Protein AF-A0A0G2A762-F1 (afdb_monomer)

Sequence (184 aa):
GAFVQSKHHPIEGLKSGQEISLKEVMRHVVTSGQITFVPERFEKIYFSWIDNLRDWNISRQIWFGHQVPVWYKGEDIVVGETPEGDGWEQDPDVLETGYDIIFFWVARMILMTTFALGEVPFRTVYLHGLVRDEQGRKMSKSLDNIIDPLDVAEKYGTDAVRLALIIGSTPGQDKNLSEQKMKW

Foldseek 3Di:
DFFAAAPQAAQPPDDGRDPDDLLVQLLSCDVVLQAAEVVNVCVVVLNVCSVVDDDDDPPDPDDDAAQFQWWDAPPDIDGDDDDDDPRIDGDQDEAEDASVCCPVPVSVNQSCCCRPRVHGRHNYYFHFHAEAEQVRHHDDPVVVRDDDLVVLCVVQNNVLSVCLVPPPGRTNDYHHDDSVSSHD

Radius of gyration: 20.01 Å; Cα contacts (8 Å, |Δi|>4): 262; chains: 1; bounding box: 44×44×56 Å

Organism: NCBI:txid1618986

InterPro domains:
  IPR002300 Aminoacyl-tRNA synthetase, class Ia [PF00133] (23-76)
  IPR002300 Aminoacyl-tRNA synthetase, class Ia [PF00133] (93-178)
  IPR002303 Valine-tRNA ligase [PTHR11946] (93-153)
  IPR014729 Rossmann-like alpha/beta/alpha sandwich fold [G3DSA:3.40.50.620] (18-88)
  IPR014729 Rossmann-like alpha/beta/alpha sandwich fold [G3DSA:3.40.50.620] (89-177)

pLDDT: mean 82.99, std 9.7, range [39.62, 93.62]

Mean predicted aligned error: 8.24 Å

Solvent-accessible surface area (backbone atoms only — not comparable to full-atom values): 10900 Å² total; per-residue (Å²): 109,59,36,59,52,25,92,86,48,58,47,83,97,64,58,65,66,40,84,51,54,70,69,57,52,60,47,45,43,41,78,71,56,60,31,41,50,39,48,60,75,52,47,60,57,52,50,55,48,59,74,67,61,68,93,72,86,68,90,62,93,78,87,66,85,72,58,72,50,35,33,37,46,91,90,48,75,49,79,52,78,87,71,90,72,88,76,67,44,64,60,85,41,68,46,75,44,52,58,91,41,41,71,81,41,58,53,45,35,45,49,49,32,40,67,77,51,13,26,79,51,45,39,33,38,39,25,35,36,54,68,18,25,72,88,62,44,77,53,36,88,88,71,74,49,66,78,59,70,64,63,48,24,72,75,53,33,58,65,37,46,52,47,45,59,55,62,89,54,52,72,51,41,65,42,64,48,48,74,73,66,33,66,126

Secondary structure (DSSP, 8-state):
-B----SSS--TT--TT-B--HHHHHHHHHHTTSSEEESTTHHHHHHHHHHT-------S---------EEEETTEEEESSPPSSS--EE---EEEEEGGGIIIIIHHHHHHHHHHTSS-S-SEEEEEPPEE-TTSPBP-GGGT-PPPHHHHHHHH-HHHHHHHHHTT--TT--EE--GGGG--

Structure (mmCIF, N/CA/C/O backbone):
data_AF-A0A0G2A762-F1
#
_entry.id   AF-A0A0G2A762-F1
#
loop_
_atom_site.group_PDB
_atom_site.id
_atom_site.type_symbol
_atom_site.label_atom_id
_atom_site.label_alt_id
_atom_site.label_comp_id
_atom_site.label_asym_id
_atom_site.label_entity_id
_atom_site.label_seq_id
_atom_site.pdbx_PDB_ins_code
_atom_site.Cartn_x
_atom_site.Cartn_y
_atom_site.Cartn_z
_atom_site.occupancy
_atom_site.B_iso_or_equiv
_atom_site.auth_seq_id
_atom_site.auth_comp_id
_atom_site.auth_asym_id
_atom_site.auth_atom_id
_atom_site.pdbx_PDB_model_num
ATOM 1 N N . GLY A 1 1 ? -11.259 12.856 19.915 1.00 61.22 1 GLY A N 1
ATOM 2 C CA . GLY A 1 1 ? -12.619 12.289 19.962 1.00 61.22 1 GLY A CA 1
ATOM 3 C C . GLY A 1 1 ? -12.501 10.821 20.290 1.00 61.22 1 GLY A C 1
ATOM 4 O O . GLY A 1 1 ? -11.448 10.261 20.016 1.00 61.22 1 GLY A O 1
ATOM 5 N N . ALA A 1 2 ? -13.523 10.225 20.896 1.00 76.81 2 ALA A N 1
ATOM 6 C CA . ALA A 1 2 ? -13.517 8.792 21.171 1.00 76.81 2 ALA A CA 1
ATOM 7 C C . ALA A 1 2 ? -13.539 8.001 19.852 1.00 76.81 2 ALA A C 1
ATOM 9 O O . ALA A 1 2 ? -14.307 8.335 18.948 1.00 76.81 2 ALA A O 1
ATOM 10 N N . PHE A 1 3 ? -12.683 6.989 19.736 1.00 81.88 3 PHE A N 1
ATOM 11 C CA . PHE A 1 3 ? -12.645 6.098 18.581 1.00 81.88 3 PHE A CA 1
ATOM 12 C C . PHE A 1 3 ? -13.915 5.248 18.535 1.00 81.88 3 PHE A C 1
ATOM 14 O O . PHE A 1 3 ? -14.349 4.724 19.561 1.00 81.88 3 PHE A O 1
ATOM 21 N N . VAL A 1 4 ? -14.515 5.115 17.355 1.00 80.69 4 VAL A N 1
ATOM 22 C CA . VAL A 1 4 ? -15.698 4.278 17.133 1.00 80.69 4 VAL A CA 1
ATOM 23 C C . VAL A 1 4 ? -15.277 3.099 16.276 1.00 80.69 4 VAL A C 1
ATOM 25 O O . VAL A 1 4 ? -14.682 3.280 15.219 1.00 80.69 4 VAL A O 1
ATOM 28 N N .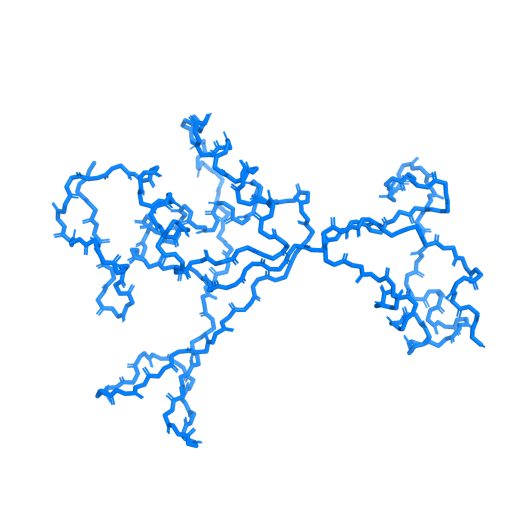 GLN A 1 5 ? -15.573 1.896 16.753 1.00 81.06 5 GLN A N 1
ATOM 29 C CA . GLN A 1 5 ? -15.166 0.659 16.097 1.00 81.06 5 GLN A CA 1
ATOM 30 C C . GLN A 1 5 ? -16.235 0.163 15.123 1.00 81.06 5 GLN A C 1
ATOM 32 O O . GLN A 1 5 ? -17.430 0.281 15.419 1.00 81.06 5 GLN A O 1
ATOM 37 N N . SER A 1 6 ? -15.810 -0.449 14.012 1.00 78.69 6 SER A N 1
ATOM 38 C CA . SER A 1 6 ? -16.717 -1.179 13.119 1.00 78.69 6 SER A CA 1
ATOM 39 C C . SER A 1 6 ? -17.391 -2.329 13.872 1.00 78.69 6 SER A C 1
ATOM 41 O O . SER A 1 6 ? -16.766 -3.009 14.692 1.00 78.69 6 SER A O 1
ATOM 43 N N . LYS A 1 7 ? -18.679 -2.556 13.591 1.00 69.25 7 LYS A N 1
ATOM 44 C CA . LYS A 1 7 ? -19.433 -3.702 14.129 1.00 69.25 7 LYS A CA 1
ATOM 45 C C . LYS A 1 7 ? -19.065 -5.016 13.442 1.00 69.25 7 LYS A C 1
ATOM 47 O O . LYS A 1 7 ? -19.257 -6.069 14.039 1.00 69.25 7 LYS A O 1
ATOM 52 N N . HIS A 1 8 ? -18.577 -4.936 12.206 1.00 67.81 8 HIS A N 1
ATOM 53 C CA . HIS A 1 8 ? -18.335 -6.088 11.340 1.00 67.81 8 HIS A CA 1
ATOM 54 C C . HIS A 1 8 ? -16.848 -6.459 11.301 1.00 67.81 8 HIS A C 1
ATOM 56 O O . HIS A 1 8 ? -16.513 -7.635 11.389 1.00 67.81 8 HIS A O 1
ATOM 62 N N . HIS A 1 9 ? -15.963 -5.455 11.271 1.00 71.94 9 HIS A N 1
ATOM 63 C CA . HIS A 1 9 ? -14.510 -5.640 11.182 1.00 71.94 9 HIS A CA 1
ATOM 64 C C . HIS A 1 9 ? -13.767 -4.843 12.257 1.00 71.94 9 HIS A C 1
ATOM 66 O O . HIS A 1 9 ? -13.118 -3.834 11.971 1.00 71.94 9 HIS A O 1
ATOM 72 N N . PRO A 1 10 ? -13.883 -5.249 13.530 1.00 77.50 10 PRO A N 1
ATOM 73 C CA . PRO A 1 10 ? -13.232 -4.540 14.615 1.00 77.50 10 PRO A CA 1
ATOM 74 C C . PRO A 1 10 ? -11.705 -4.588 14.472 1.00 77.50 10 PRO A C 1
ATOM 76 O O . PRO A 1 10 ? -11.128 -5.658 14.308 1.00 77.50 10 PRO A O 1
ATOM 79 N N . ILE A 1 11 ? -11.044 -3.438 14.638 1.00 85.06 11 ILE A N 1
ATOM 80 C CA . ILE A 1 11 ? -9.582 -3.386 14.780 1.00 85.06 11 ILE A CA 1
ATOM 81 C C . ILE A 1 11 ? -9.179 -4.108 16.070 1.00 85.06 11 ILE A C 1
ATOM 83 O O . ILE A 1 11 ? -9.513 -3.672 17.178 1.00 85.06 11 ILE A O 1
ATOM 87 N N . GLU A 1 12 ? -8.440 -5.205 15.936 1.00 85.38 12 GLU A N 1
ATOM 88 C CA . GLU A 1 12 ? -8.038 -6.034 17.072 1.00 85.38 12 GLU A CA 1
ATOM 89 C C . GLU A 1 12 ? -7.253 -5.214 18.101 1.00 85.38 12 GLU A C 1
ATOM 91 O O . GLU A 1 12 ? -6.387 -4.417 17.746 1.00 85.38 12 GLU A O 1
ATOM 96 N N . GLY A 1 13 ? -7.545 -5.396 19.391 1.00 84.88 13 GLY A N 1
ATOM 97 C CA . GLY A 1 13 ? -6.844 -4.715 20.487 1.00 84.88 13 GLY A CA 1
ATOM 98 C C . GLY A 1 13 ? -7.312 -3.288 20.802 1.00 84.88 13 GLY A C 1
ATOM 99 O O . GLY A 1 13 ? -6.873 -2.735 21.809 1.00 84.88 13 GLY A O 1
ATOM 100 N N . LEU A 1 14 ? -8.226 -2.709 20.014 1.00 87.38 14 LEU A N 1
ATOM 101 C CA . LEU A 1 14 ? -8.887 -1.438 20.329 1.00 87.38 14 LEU A CA 1
ATOM 102 C C . LEU A 1 14 ? -10.325 -1.665 20.808 1.00 87.38 14 LEU A C 1
ATOM 104 O O . LEU A 1 14 ? -10.944 -2.682 20.490 1.00 87.38 14 LEU A O 1
ATOM 108 N N . LYS A 1 15 ? -10.838 -0.728 21.615 1.00 85.12 15 LYS A N 1
ATOM 109 C CA . LYS A 1 15 ? -12.228 -0.725 22.088 1.00 85.12 15 LYS A CA 1
ATOM 110 C C . LYS A 1 15 ? -12.970 0.499 21.561 1.00 85.12 15 LYS A C 1
ATOM 112 O O . LYS A 1 15 ? -12.455 1.616 21.619 1.00 85.12 15 LYS A O 1
ATOM 117 N N . SER A 1 16 ? -14.222 0.306 21.154 1.00 85.38 16 SER A N 1
ATOM 118 C CA . SER A 1 16 ? -15.118 1.427 20.854 1.00 85.38 16 SER A CA 1
ATOM 119 C C . SER A 1 16 ? -15.319 2.305 22.096 1.00 85.38 16 SER A C 1
ATOM 121 O O . SER A 1 16 ? -15.507 1.795 23.201 1.00 85.38 16 SER A O 1
ATOM 123 N N . GLY A 1 17 ? -15.280 3.624 21.924 1.00 83.25 17 GLY A N 1
ATOM 124 C CA . GLY A 1 17 ? -15.357 4.610 23.002 1.00 83.25 17 GLY A CA 1
ATOM 125 C C . GLY A 1 17 ? -14.011 4.952 23.652 1.00 83.25 17 GLY A C 1
ATOM 126 O O . GLY A 1 17 ? -13.966 5.834 24.506 1.00 83.25 17 GLY A O 1
ATOM 127 N N . GLN A 1 18 ? -12.915 4.296 23.260 1.00 85.94 18 GLN A N 1
ATOM 128 C CA . GLN A 1 18 ? -11.579 4.595 23.774 1.00 85.94 18 GLN A CA 1
ATOM 129 C C . GLN A 1 18 ? -11.109 5.981 23.307 1.00 85.94 18 GLN A C 1
ATOM 131 O O . GLN A 1 18 ? -11.202 6.319 22.124 1.00 85.94 18 GLN A O 1
ATOM 136 N N . GLU A 1 19 ? -10.565 6.783 24.223 1.00 87.19 19 GLU A N 1
ATOM 137 C CA . GLU A 1 19 ? -9.867 8.018 23.863 1.00 87.19 19 GLU A CA 1
ATOM 138 C C . GLU A 1 19 ? -8.487 7.675 23.296 1.00 87.19 19 GLU A C 1
ATOM 140 O O . GLU A 1 19 ? -7.542 7.394 24.028 1.00 87.19 19 GLU A O 1
ATOM 145 N N . ILE A 1 20 ? -8.397 7.655 21.970 1.00 87.88 20 ILE A N 1
ATOM 146 C CA . ILE A 1 20 ? -7.174 7.395 21.214 1.00 87.88 20 ILE A CA 1
ATOM 147 C C . ILE A 1 20 ? -7.143 8.329 20.005 1.00 87.88 20 ILE A C 1
ATOM 149 O O . ILE A 1 20 ? -8.176 8.636 19.402 1.00 87.88 20 ILE A O 1
ATOM 153 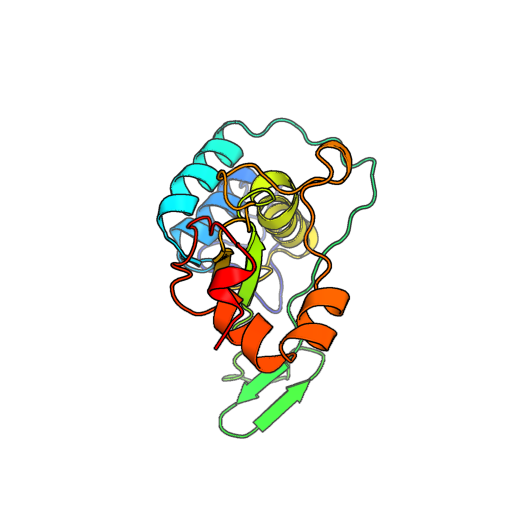N N . SER A 1 21 ? -5.965 8.841 19.666 1.00 89.31 21 SER A N 1
ATOM 154 C CA . SER A 1 21 ? -5.796 9.669 18.477 1.00 89.31 21 SER A CA 1
ATOM 155 C C . SER A 1 21 ? -5.800 8.814 17.210 1.00 89.31 21 SER A C 1
ATOM 157 O O . SER A 1 21 ? -5.343 7.672 17.199 1.00 89.31 21 SER A O 1
ATOM 159 N N . LEU A 1 22 ? -6.237 9.398 16.093 1.00 86.50 22 LEU A N 1
ATOM 160 C CA . LEU A 1 22 ? -6.200 8.722 14.792 1.00 86.50 22 LEU A CA 1
ATOM 161 C C . LEU A 1 22 ? -4.776 8.272 14.420 1.00 86.50 22 LEU A C 1
ATOM 163 O O . LEU A 1 22 ? -4.582 7.199 13.861 1.00 86.50 22 LEU A O 1
ATOM 167 N N . LYS A 1 23 ? -3.771 9.063 14.810 1.00 89.62 23 LYS A N 1
ATOM 168 C CA . LYS A 1 23 ? -2.350 8.744 14.648 1.00 89.62 23 LYS A CA 1
ATOM 169 C C . LYS A 1 23 ? -1.973 7.428 15.336 1.00 89.62 23 LYS A C 1
ATOM 171 O O . LYS A 1 23 ? -1.257 6.616 14.758 1.00 89.62 23 LYS A O 1
ATOM 176 N N . GLU A 1 24 ? -2.444 7.217 16.560 1.00 90.62 24 GLU A N 1
ATOM 177 C CA . GLU A 1 24 ? -2.181 5.994 17.323 1.00 90.62 24 GLU A CA 1
ATOM 178 C C . GLU A 1 24 ? -2.912 4.791 16.723 1.00 90.62 24 GLU A C 1
ATOM 180 O O . GLU A 1 24 ? -2.303 3.732 16.599 1.00 90.62 24 GLU A O 1
ATOM 185 N N . VAL A 1 25 ? -4.154 4.963 16.252 1.00 90.81 25 VAL A N 1
ATOM 186 C CA . VAL A 1 25 ? -4.895 3.910 15.530 1.00 90.81 25 VAL A CA 1
ATOM 187 C C . VAL A 1 25 ? -4.144 3.486 14.262 1.00 90.81 25 VAL A C 1
ATOM 189 O O . VAL A 1 25 ? -3.896 2.300 14.053 1.00 90.81 25 VAL A O 1
ATOM 192 N N . MET A 1 26 ? -3.699 4.451 13.450 1.00 91.06 26 MET A N 1
ATOM 193 C CA . MET A 1 26 ? -2.942 4.198 12.217 1.00 91.06 26 MET A CA 1
ATOM 194 C C . MET A 1 26 ? -1.601 3.496 12.453 1.00 91.06 26 MET A C 1
ATOM 196 O O . MET A 1 26 ? -1.141 2.742 11.592 1.00 91.06 26 MET A O 1
ATOM 200 N N . ARG A 1 27 ? -0.948 3.759 13.591 1.00 93.62 27 ARG A N 1
ATOM 201 C CA . ARG A 1 27 ? 0.257 3.026 13.995 1.00 93.62 27 ARG A CA 1
ATOM 202 C C . ARG A 1 27 ? -0.103 1.610 14.423 1.00 93.62 27 ARG A C 1
ATOM 204 O O . ARG A 1 27 ? 0.522 0.669 13.945 1.00 93.62 27 ARG A O 1
ATOM 211 N N . HIS A 1 28 ? -1.126 1.476 15.267 1.00 93.19 28 HIS A N 1
ATOM 212 C CA . HIS A 1 28 ? -1.563 0.210 15.850 1.00 93.19 28 HIS A CA 1
ATOM 213 C C . HIS A 1 28 ? -1.899 -0.842 14.794 1.00 93.19 28 HIS A C 1
ATOM 215 O O . HIS A 1 28 ? -1.428 -1.971 14.899 1.00 93.19 28 HIS A O 1
ATOM 221 N N . VAL A 1 29 ? -2.645 -0.478 13.745 1.00 91.69 29 VAL A N 1
ATOM 222 C CA . VAL A 1 29 ? -3.035 -1.422 12.677 1.00 91.69 29 VAL A CA 1
ATOM 223 C C . VAL A 1 29 ? -1.838 -2.025 11.934 1.00 91.69 29 VAL A C 1
ATOM 225 O O . VAL A 1 29 ? -1.909 -3.164 11.489 1.00 91.69 29 VAL A O 1
ATOM 228 N N . VAL A 1 30 ? -0.715 -1.306 11.849 1.00 92.06 30 VAL A N 1
ATOM 229 C CA . VAL A 1 30 ? 0.518 -1.829 11.239 1.00 92.06 30 VAL A CA 1
ATOM 230 C C . VAL A 1 30 ? 1.359 -2.575 12.269 1.00 92.06 30 VAL A C 1
ATOM 232 O O . VAL A 1 30 ? 1.792 -3.691 12.020 1.00 92.06 30 VAL A O 1
ATOM 235 N N . THR A 1 31 ? 1.538 -2.023 13.474 1.00 92.75 31 THR A N 1
ATOM 236 C CA . THR A 1 31 ? 2.354 -2.673 14.518 1.00 92.75 31 THR A CA 1
ATOM 237 C C . THR A 1 31 ? 1.748 -3.968 15.054 1.00 92.75 31 THR A C 1
ATOM 239 O O . THR A 1 31 ? 2.477 -4.809 15.567 1.00 92.75 31 THR A O 1
ATOM 242 N N . SER A 1 32 ? 0.424 -4.125 14.965 1.00 91.50 32 SER A N 1
ATOM 243 C CA . SER A 1 32 ? -0.283 -5.364 15.321 1.00 91.50 32 SER A CA 1
ATOM 244 C C . SER A 1 32 ? -0.269 -6.412 14.204 1.00 91.50 32 SER A C 1
ATOM 246 O O . SER A 1 32 ? -0.725 -7.526 14.431 1.00 91.50 32 SER A O 1
ATOM 248 N N . GLY A 1 33 ? 0.238 -6.077 13.011 1.00 89.50 33 GLY A N 1
ATOM 249 C CA . GLY A 1 33 ? 0.269 -6.978 11.856 1.00 89.50 33 GLY A CA 1
ATOM 250 C C . GLY A 1 33 ? -1.056 -7.096 11.095 1.00 89.50 33 GLY A C 1
ATOM 251 O O . GLY A 1 33 ? -1.131 -7.860 10.138 1.00 89.50 33 GLY A O 1
ATOM 252 N N . GLN A 1 34 ? -2.091 -6.329 11.465 1.00 89.12 34 GLN A N 1
ATOM 253 C CA . GLN A 1 34 ? -3.359 -6.301 10.717 1.00 89.12 34 GLN A CA 1
ATOM 254 C C . GLN A 1 34 ? -3.174 -5.745 9.297 1.00 89.12 34 GLN A C 1
ATOM 256 O O . GLN A 1 34 ? -3.901 -6.137 8.386 1.00 89.12 34 GLN A O 1
ATOM 261 N N . ILE A 1 35 ? -2.185 -4.865 9.112 1.00 90.94 35 ILE A N 1
ATOM 262 C CA . ILE A 1 35 ?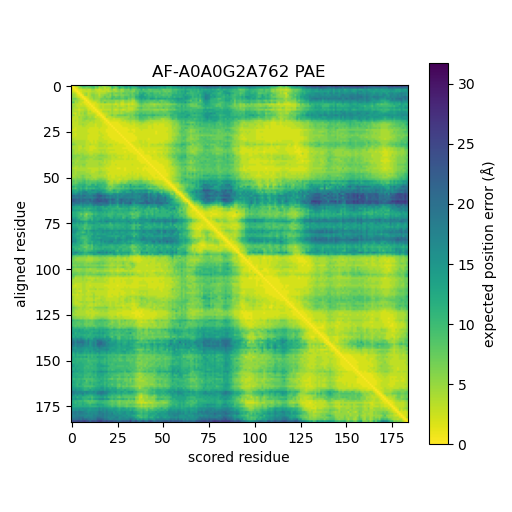 -1.687 -4.414 7.812 1.00 90.94 35 ILE A CA 1
ATOM 263 C C . ILE A 1 35 ? -0.193 -4.716 7.734 1.00 90.94 35 ILE A C 1
ATOM 265 O O . ILE A 1 35 ? 0.584 -4.202 8.537 1.00 90.94 35 ILE A O 1
ATOM 269 N N . THR A 1 36 ? 0.211 -5.496 6.735 1.00 92.38 36 THR A N 1
ATOM 270 C CA . THR A 1 36 ? 1.614 -5.856 6.490 1.00 92.38 36 THR A CA 1
ATOM 271 C C . THR A 1 36 ? 2.120 -5.203 5.205 1.00 92.38 36 THR A C 1
ATOM 273 O O . THR A 1 36 ? 1.443 -5.242 4.177 1.00 92.38 36 THR A O 1
ATOM 276 N N . PHE A 1 37 ? 3.320 -4.615 5.236 1.00 92.06 37 PHE A N 1
ATOM 277 C CA . PHE A 1 37 ? 3.954 -4.027 4.051 1.00 92.06 37 PHE A CA 1
ATOM 278 C C . PHE A 1 37 ? 4.980 -4.976 3.439 1.00 92.06 37 PHE A C 1
ATOM 280 O O . PHE A 1 37 ? 5.849 -5.514 4.120 1.00 92.06 37 PHE A O 1
ATOM 287 N N . VAL A 1 38 ? 4.949 -5.101 2.116 1.00 92.12 38 VAL A N 1
ATOM 288 C CA . VAL A 1 38 ? 5.918 -5.870 1.338 1.00 92.12 38 VAL A CA 1
ATOM 289 C C . VAL A 1 38 ? 6.549 -4.947 0.298 1.00 92.12 38 VAL A C 1
ATOM 291 O O . VAL A 1 38 ? 5.851 -4.500 -0.607 1.00 92.12 38 VAL A O 1
ATOM 294 N N . PRO A 1 39 ? 7.864 -4.670 0.352 1.00 92.38 39 PRO A N 1
ATOM 295 C CA . PRO A 1 39 ? 8.818 -5.050 1.401 1.00 92.38 39 PRO A CA 1
ATOM 296 C C . PRO A 1 39 ? 8.622 -4.339 2.757 1.00 92.38 39 PRO A C 1
ATOM 298 O O . PRO A 1 39 ? 8.349 -3.138 2.794 1.00 92.38 39 PRO A O 1
ATOM 301 N N . GLU A 1 40 ? 8.952 -5.031 3.855 1.00 91.69 40 GLU A N 1
ATOM 302 C CA . GLU A 1 40 ? 8.845 -4.542 5.250 1.00 91.69 40 GLU A CA 1
ATOM 303 C C . GLU A 1 40 ? 9.580 -3.214 5.506 1.00 91.69 40 GLU A C 1
ATOM 305 O O . GLU A 1 40 ? 9.193 -2.404 6.344 1.00 91.69 40 GLU A O 1
ATOM 310 N N . ARG A 1 41 ? 10.645 -2.919 4.745 1.00 91.50 41 ARG A N 1
ATOM 311 C CA . ARG A 1 41 ? 11.413 -1.669 4.905 1.00 91.50 41 ARG A CA 1
ATOM 312 C C . ARG A 1 41 ? 10.557 -0.403 4.754 1.00 91.50 41 ARG A C 1
ATOM 314 O O . ARG A 1 41 ? 10.934 0.641 5.290 1.00 91.50 41 ARG A O 1
ATOM 321 N N . PHE A 1 42 ? 9.446 -0.477 4.015 1.00 91.88 42 PHE A N 1
ATOM 322 C CA . PHE A 1 42 ? 8.544 0.654 3.806 1.00 91.88 42 PHE A CA 1
ATOM 323 C C . PHE A 1 42 ? 7.711 1.000 5.044 1.00 91.88 42 PHE A C 1
ATOM 325 O O . PHE A 1 42 ? 7.227 2.128 5.132 1.00 91.88 42 PHE A O 1
ATOM 332 N N . GLU A 1 43 ? 7.639 0.124 6.050 1.00 92.88 43 GLU A N 1
ATOM 333 C CA . GLU A 1 43 ? 7.005 0.446 7.333 1.00 92.88 43 GLU A CA 1
ATOM 334 C C . GLU A 1 43 ? 7.685 1.632 8.014 1.00 92.88 43 GLU A C 1
ATOM 336 O O . GLU A 1 43 ? 7.022 2.545 8.494 1.00 92.88 43 GLU A O 1
ATOM 341 N N . LYS A 1 44 ? 9.023 1.688 7.990 1.00 91.44 44 LYS A N 1
ATOM 342 C CA . LYS A 1 44 ? 9.778 2.815 8.568 1.00 91.44 44 LYS A CA 1
ATOM 343 C C . LYS A 1 44 ? 9.431 4.138 7.891 1.00 91.44 44 LYS A C 1
ATOM 345 O O . LYS A 1 44 ? 9.347 5.171 8.552 1.00 91.44 44 LYS A O 1
ATOM 350 N N . ILE A 1 45 ? 9.233 4.096 6.574 1.00 90.81 45 ILE A N 1
ATOM 351 C CA . ILE A 1 45 ? 8.854 5.248 5.753 1.00 90.81 45 ILE A CA 1
ATOM 352 C C . ILE A 1 45 ? 7.433 5.687 6.129 1.00 90.81 45 ILE A C 1
ATOM 354 O O . ILE A 1 45 ? 7.214 6.862 6.423 1.00 90.81 45 ILE A O 1
ATOM 358 N N . TYR A 1 46 ? 6.501 4.737 6.214 1.00 92.31 46 TYR A N 1
ATOM 359 C CA . TYR A 1 46 ? 5.131 4.964 6.669 1.00 92.31 46 TYR A CA 1
ATOM 360 C C . TYR A 1 46 ? 5.073 5.570 8.083 1.00 92.31 46 TYR A C 1
ATOM 362 O O . TYR A 1 46 ? 4.467 6.627 8.271 1.00 92.31 46 TYR A O 1
ATOM 370 N N . PHE A 1 47 ? 5.769 4.983 9.062 1.00 93.06 47 PHE A N 1
ATOM 371 C CA . PHE A 1 47 ? 5.812 5.495 10.435 1.00 93.06 47 PHE A CA 1
ATOM 372 C C . PHE A 1 47 ? 6.437 6.886 10.521 1.00 93.06 47 PHE A C 1
ATOM 374 O O . PHE A 1 47 ? 5.882 7.755 11.187 1.00 93.06 47 PHE A O 1
ATOM 381 N N . SER A 1 48 ? 7.533 7.136 9.796 1.00 90.62 48 SER A N 1
ATOM 382 C CA . SER A 1 48 ? 8.153 8.464 9.738 1.00 90.62 48 SER A CA 1
ATOM 383 C C . SER A 1 48 ? 7.170 9.535 9.253 1.00 90.62 48 SER A C 1
ATOM 385 O O . SER A 1 48 ? 7.159 10.650 9.777 1.00 90.62 48 SER A O 1
ATOM 387 N N . TRP A 1 49 ? 6.304 9.204 8.295 1.00 89.50 49 TRP A N 1
ATOM 388 C CA . TRP A 1 49 ? 5.276 10.126 7.821 1.00 89.50 49 TRP A CA 1
ATOM 389 C C . TRP A 1 49 ? 4.159 10.341 8.836 1.00 89.50 49 TRP A C 1
ATOM 391 O O . TRP A 1 49 ? 3.816 11.492 9.104 1.00 89.50 49 TRP A O 1
ATOM 401 N N . ILE A 1 50 ? 3.640 9.270 9.447 1.00 89.62 50 ILE A N 1
ATOM 402 C CA . ILE A 1 50 ? 2.632 9.386 10.512 1.00 89.62 50 ILE A CA 1
ATOM 403 C C . ILE A 1 50 ? 3.162 10.260 11.649 1.00 89.62 50 ILE A C 1
ATOM 405 O O . ILE A 1 50 ? 2.446 11.100 12.199 1.00 89.62 50 ILE A O 1
ATOM 409 N N . ASP A 1 51 ? 4.435 10.084 11.997 1.00 87.88 51 ASP A N 1
ATOM 410 C CA . ASP A 1 51 ? 5.052 10.784 13.113 1.00 87.88 51 ASP A CA 1
ATOM 411 C C . ASP A 1 51 ? 5.130 12.296 12.893 1.00 87.88 51 ASP A C 1
ATOM 413 O O . ASP A 1 51 ? 4.994 13.053 13.856 1.00 87.88 51 ASP A O 1
ATOM 417 N N . ASN A 1 52 ? 5.210 12.722 11.632 1.00 86.31 52 ASN A N 1
ATOM 418 C CA . ASN A 1 52 ? 5.260 14.120 11.211 1.00 86.31 52 ASN A CA 1
ATOM 419 C C . ASN A 1 52 ? 3.936 14.635 10.619 1.00 86.31 52 ASN A C 1
ATOM 421 O O . ASN A 1 52 ? 3.909 15.715 10.019 1.00 86.31 52 ASN A O 1
ATOM 425 N N . LEU A 1 53 ? 2.845 13.875 10.765 1.00 82.44 53 LEU A N 1
ATOM 426 C CA . LEU A 1 53 ? 1.546 14.237 10.217 1.00 82.44 53 LEU A CA 1
ATOM 427 C C . LEU A 1 53 ? 1.056 15.559 10.824 1.00 82.44 53 LEU A C 1
ATOM 429 O O . LEU A 1 53 ? 0.991 15.720 12.042 1.00 82.44 53 LEU A O 1
ATOM 433 N N . ARG A 1 54 ? 0.702 16.502 9.949 1.00 79.19 54 ARG A N 1
ATOM 434 C CA . ARG A 1 54 ? 0.004 17.748 10.292 1.00 79.19 54 ARG A CA 1
ATOM 435 C C . ARG A 1 54 ? -1.453 17.645 9.865 1.00 79.19 54 ARG A C 1
ATOM 437 O O . ARG A 1 54 ? -1.778 16.813 9.016 1.00 79.19 54 ARG A O 1
ATOM 444 N N . ASP A 1 55 ? -2.286 18.535 10.395 1.00 75.69 55 ASP A N 1
ATOM 445 C CA . ASP A 1 55 ? -3.692 18.647 10.015 1.00 75.69 55 ASP A CA 1
ATOM 446 C C . ASP A 1 55 ? -3.846 18.665 8.495 1.00 75.69 55 ASP A C 1
ATOM 448 O O . ASP A 1 55 ? -3.334 19.535 7.779 1.00 75.69 55 ASP A O 1
ATOM 452 N N . TRP A 1 56 ? -4.531 17.643 7.995 1.00 69.88 56 TRP A N 1
ATOM 453 C CA . TRP A 1 56 ? -4.730 17.459 6.576 1.00 69.88 56 TRP A CA 1
ATOM 454 C C . TRP A 1 56 ? -5.980 18.225 6.142 1.00 69.88 56 TRP A C 1
ATOM 456 O O . TRP A 1 56 ? -7.085 17.984 6.619 1.00 69.88 56 TRP A O 1
ATOM 466 N N . ASN A 1 57 ? -5.812 19.153 5.198 1.00 66.69 57 ASN A N 1
ATOM 467 C CA . ASN A 1 57 ? -6.939 19.804 4.548 1.00 66.69 57 ASN A CA 1
ATOM 468 C C . ASN A 1 57 ? -7.768 18.783 3.733 1.00 66.69 57 ASN A C 1
ATOM 470 O O . ASN A 1 57 ? -7.379 18.389 2.630 1.00 66.69 57 ASN A O 1
ATOM 474 N N . ILE A 1 58 ? -8.916 18.386 4.288 1.00 58.50 58 ILE A N 1
ATOM 475 C CA . ILE A 1 58 ? -9.885 17.441 3.704 1.00 58.50 58 ILE A CA 1
ATOM 476 C C . ILE A 1 58 ? -10.951 18.112 2.829 1.00 58.50 58 ILE A C 1
ATOM 478 O O . ILE A 1 58 ? -11.931 17.479 2.451 1.00 58.50 58 ILE A O 1
ATOM 482 N N . SER A 1 59 ? -10.789 19.391 2.472 1.00 45.09 59 SER A N 1
ATOM 483 C CA . SER A 1 59 ? -11.783 20.088 1.634 1.00 45.09 59 SER A CA 1
ATOM 484 C C . SER A 1 59 ? -11.912 19.497 0.222 1.00 45.09 59 SER A C 1
ATOM 486 O O . SER A 1 59 ? -12.822 19.862 -0.518 1.00 45.09 59 SER A O 1
ATOM 488 N N . ARG A 1 60 ? -11.016 18.570 -0.146 1.00 47.22 60 ARG A N 1
ATOM 489 C CA . ARG A 1 60 ? -11.079 17.791 -1.381 1.00 47.22 60 ARG A CA 1
ATOM 490 C C . ARG A 1 60 ? -11.670 16.416 -1.089 1.00 47.22 60 ARG A C 1
ATOM 492 O O . ARG A 1 60 ? -11.070 15.632 -0.358 1.00 47.22 60 ARG A O 1
ATOM 499 N N . GLN A 1 61 ? -12.818 16.126 -1.694 1.00 39.62 61 GLN A N 1
ATOM 500 C CA . GLN A 1 61 ? -13.485 14.829 -1.621 1.00 39.62 61 GLN A CA 1
ATOM 501 C C . GLN A 1 61 ? -12.691 13.821 -2.450 1.00 39.62 61 GLN A C 1
ATOM 503 O O . GLN A 1 61 ? -12.825 13.750 -3.669 1.00 39.62 61 GLN A O 1
ATOM 508 N N . ILE A 1 62 ? -11.817 13.076 -1.786 1.00 47.19 62 ILE A N 1
ATOM 509 C CA . ILE A 1 62 ? -11.057 11.996 -2.397 1.00 47.19 62 ILE A CA 1
ATOM 510 C C . ILE A 1 62 ? -11.375 10.734 -1.594 1.00 47.19 62 ILE A C 1
ATOM 512 O O . ILE A 1 62 ? -10.922 10.594 -0.462 1.00 47.19 62 ILE A O 1
ATOM 516 N N . TRP A 1 63 ? -12.198 9.855 -2.167 1.00 47.59 63 TRP A N 1
ATOM 517 C CA . TRP A 1 63 ? -12.582 8.564 -1.594 1.00 47.59 63 TRP A CA 1
ATOM 518 C C . TRP A 1 63 ? -11.939 7.472 -2.438 1.00 47.59 63 TRP A C 1
ATOM 520 O O . TRP A 1 63 ? -12.247 7.373 -3.624 1.00 47.59 63 TRP A O 1
ATOM 530 N N . PHE A 1 64 ? -11.063 6.654 -1.853 1.00 56.50 64 PHE A N 1
ATOM 531 C CA . PHE A 1 64 ? -10.454 5.547 -2.584 1.00 56.50 64 PHE A CA 1
ATOM 532 C C . PHE A 1 64 ? -10.428 4.263 -1.770 1.00 56.50 64 PHE A C 1
ATOM 534 O O . PHE A 1 64 ? -9.844 4.222 -0.694 1.00 56.50 64 PHE A O 1
ATOM 541 N N . GLY A 1 65 ? -11.040 3.243 -2.377 1.00 57.16 65 GLY A N 1
ATOM 542 C CA . GLY A 1 65 ? -11.010 1.830 -2.018 1.00 57.16 65 GLY A CA 1
ATOM 543 C C . GLY A 1 65 ? -11.829 1.466 -0.788 1.00 57.16 65 GLY A C 1
ATOM 544 O O . GLY A 1 65 ? -11.677 2.038 0.287 1.00 57.16 65 GLY A O 1
ATOM 545 N N . HIS A 1 66 ? -12.721 0.504 -0.967 1.00 58.91 66 HIS A N 1
ATOM 546 C CA . HIS A 1 66 ? -13.288 -0.309 0.102 1.00 58.91 66 HIS A CA 1
ATOM 547 C C . HIS A 1 66 ? -12.770 -1.716 -0.111 1.00 58.91 66 HIS A C 1
ATOM 549 O O . HIS A 1 66 ? -12.523 -2.090 -1.262 1.00 58.91 66 HIS A O 1
ATOM 555 N N . GLN A 1 67 ? -12.596 -2.453 0.980 1.00 63.97 67 GLN A N 1
ATOM 556 C CA . GLN A 1 67 ? -12.256 -3.861 0.882 1.00 63.97 67 GLN A CA 1
ATOM 557 C C . GLN A 1 67 ? -13.308 -4.563 0.018 1.00 63.97 67 GLN A C 1
ATOM 559 O O . GLN A 1 67 ? -14.503 -4.246 0.107 1.00 63.97 67 GLN A O 1
ATOM 564 N N . VAL A 1 68 ? -12.875 -5.471 -0.852 1.00 68.88 68 VAL A N 1
ATOM 565 C CA . VAL A 1 68 ? -13.796 -6.220 -1.698 1.00 68.88 68 VAL A CA 1
ATOM 566 C C . VAL A 1 68 ? -14.680 -7.066 -0.768 1.00 68.88 68 VAL A C 1
ATOM 568 O O . VAL A 1 68 ? -14.170 -7.777 0.101 1.00 68.88 68 VAL A O 1
ATOM 571 N N . PRO A 1 69 ? -16.016 -6.975 -0.879 1.00 72.62 69 PRO A N 1
ATOM 572 C CA . PRO A 1 69 ? -16.920 -7.613 0.070 1.00 72.62 69 PRO A CA 1
ATOM 573 C C . PRO A 1 69 ? -17.110 -9.100 -0.271 1.00 72.62 69 PRO A C 1
ATOM 575 O O . PRO A 1 69 ? -18.213 -9.525 -0.597 1.00 72.62 69 PRO A O 1
ATOM 578 N N . VAL A 1 70 ? -16.027 -9.881 -0.271 1.00 79.88 70 VAL A N 1
ATOM 579 C CA . VAL A 1 70 ? -16.034 -11.326 -0.551 1.00 79.88 70 VAL A CA 1
ATOM 580 C C . VAL A 1 70 ? -15.671 -12.092 0.714 1.00 79.88 70 VAL A C 1
ATOM 582 O O . VAL A 1 70 ? -14.763 -11.706 1.447 1.00 79.88 70 VAL A O 1
ATOM 585 N N . TRP A 1 71 ? -16.390 -13.181 0.960 1.00 82.94 71 TRP A N 1
ATOM 586 C CA . TRP A 1 71 ? -16.307 -13.986 2.170 1.00 82.94 71 TRP A CA 1
ATOM 587 C C . TRP A 1 71 ? -16.210 -15.462 1.831 1.00 82.94 71 TRP A C 1
ATOM 589 O O . TRP A 1 71 ? -16.944 -15.940 0.968 1.00 82.94 71 TRP A O 1
ATOM 599 N N . TYR A 1 72 ? -15.364 -16.178 2.563 1.00 83.25 72 TYR A N 1
ATOM 600 C CA . TYR A 1 72 ? -15.131 -17.607 2.416 1.00 83.25 72 TYR A CA 1
ATOM 601 C C . TYR A 1 72 ? -15.487 -18.352 3.693 1.00 83.25 72 TYR A C 1
ATOM 603 O O . TYR A 1 72 ? -15.212 -17.890 4.803 1.00 83.25 72 TYR A O 1
ATOM 611 N N . LYS A 1 73 ? -16.054 -19.545 3.528 1.00 87.94 73 LYS A N 1
ATOM 612 C CA . LYS A 1 73 ? -16.230 -20.521 4.602 1.00 87.94 73 LYS A CA 1
ATOM 613 C C . LYS A 1 73 ? -16.087 -21.926 4.027 1.00 87.94 73 LYS A C 1
ATOM 615 O O . LYS A 1 73 ? -17.039 -22.517 3.531 1.00 87.94 73 LYS A O 1
ATOM 620 N N . GLY A 1 74 ? -14.869 -22.465 4.067 1.00 85.19 74 GLY A N 1
ATOM 621 C CA . GLY A 1 74 ? -14.558 -23.711 3.365 1.00 85.19 74 GLY A CA 1
ATOM 622 C C . GLY A 1 74 ? -14.650 -23.517 1.849 1.00 85.19 74 GLY A C 1
ATOM 623 O O . GLY A 1 74 ? -13.879 -22.744 1.291 1.00 85.19 74 GLY A O 1
ATOM 624 N N . GLU A 1 75 ? -15.582 -24.208 1.195 1.00 84.31 75 GLU A N 1
ATOM 625 C CA . GLU A 1 75 ? -15.848 -24.056 -0.247 1.00 84.31 75 GLU A CA 1
ATOM 626 C C . GLU A 1 75 ? -16.933 -23.005 -0.551 1.00 84.31 75 GLU A C 1
ATOM 628 O O . GLU A 1 75 ? -17.121 -22.636 -1.711 1.00 84.31 75 GLU A O 1
ATOM 633 N N . ASP A 1 76 ? -17.632 -22.499 0.473 1.00 87.12 76 ASP A N 1
ATOM 634 C CA . ASP A 1 76 ? -18.692 -21.507 0.302 1.00 87.12 76 ASP A CA 1
ATOM 635 C C . ASP A 1 76 ? -18.105 -20.108 0.080 1.00 87.12 76 ASP A C 1
ATOM 637 O O . ASP A 1 76 ? -17.210 -19.676 0.811 1.00 87.12 76 ASP A O 1
ATOM 641 N N . ILE A 1 77 ? -18.653 -19.384 -0.903 1.00 87.31 77 ILE A N 1
ATOM 642 C CA . ILE A 1 77 ? -18.273 -18.007 -1.244 1.00 87.31 77 ILE A CA 1
ATOM 643 C C . ILE A 1 77 ? -19.518 -17.120 -1.206 1.00 87.31 77 ILE A C 1
ATOM 645 O O . ILE A 1 77 ? -20.517 -17.419 -1.863 1.00 87.31 77 ILE A O 1
ATOM 649 N N . VAL A 1 78 ? -19.447 -15.998 -0.490 1.00 86.44 78 VAL A N 1
ATOM 650 C CA . VAL A 1 78 ? -20.492 -14.965 -0.485 1.00 86.44 78 VAL A CA 1
ATOM 651 C C . VAL A 1 78 ? -19.901 -13.627 -0.908 1.00 86.44 78 VAL A C 1
ATOM 653 O O . VAL A 1 78 ? -18.837 -13.237 -0.440 1.00 86.44 78 VAL A O 1
ATOM 656 N N . VAL A 1 79 ? -20.606 -12.914 -1.788 1.00 83.25 79 VAL A N 1
ATOM 657 C CA . VAL A 1 79 ? -20.243 -11.564 -2.236 1.00 83.25 79 VAL A CA 1
ATOM 658 C C . VAL A 1 79 ? -21.331 -10.589 -1.791 1.00 83.25 79 VAL A C 1
ATOM 660 O O . VAL A 1 79 ? -22.481 -10.732 -2.205 1.00 83.25 79 VAL A O 1
ATOM 663 N N . GLY A 1 80 ? -20.986 -9.604 -0.963 1.00 80.00 80 GLY A N 1
ATOM 664 C CA . GLY A 1 80 ? -21.916 -8.611 -0.425 1.00 80.00 80 GLY A CA 1
ATOM 665 C C . GLY A 1 80 ? -21.729 -8.355 1.071 1.00 80.00 80 GLY A C 1
ATOM 666 O O . GLY A 1 80 ? -20.616 -8.369 1.593 1.00 80.00 80 GLY A O 1
ATOM 667 N N . GLU A 1 81 ? -22.828 -8.076 1.768 1.00 78.25 81 GLU A N 1
ATOM 668 C CA . GLU A 1 81 ? -22.801 -7.817 3.211 1.00 78.25 81 GLU A CA 1
ATOM 669 C C . GLU A 1 81 ? -22.189 -8.985 3.998 1.00 78.25 81 GLU A C 1
ATOM 671 O O . GLU A 1 81 ? -22.215 -10.133 3.550 1.00 78.25 81 GLU A O 1
ATOM 676 N N . THR A 1 82 ? -21.641 -8.681 5.180 1.00 79.38 82 THR A N 1
ATOM 677 C CA . THR A 1 82 ? -21.093 -9.685 6.098 1.00 79.38 82 THR A CA 1
ATOM 678 C C . THR A 1 82 ? -22.124 -10.789 6.352 1.00 79.38 82 THR A C 1
ATOM 680 O O . THR A 1 82 ? -23.182 -10.491 6.915 1.00 79.38 82 THR A O 1
ATOM 683 N N . PRO A 1 83 ? -21.844 -12.049 5.969 1.00 81.62 83 PRO A N 1
ATOM 684 C CA . PRO A 1 83 ? -22.776 -13.146 6.180 1.00 81.62 83 PRO A CA 1
ATOM 685 C C . PRO A 1 83 ? -23.015 -13.390 7.673 1.00 81.62 83 PRO A C 1
ATOM 687 O O . PRO A 1 83 ? -22.099 -13.278 8.488 1.00 81.62 83 PRO A O 1
ATOM 690 N N . GLU A 1 84 ? -24.241 -13.760 8.043 1.00 81.50 84 GLU A N 1
ATOM 691 C CA . GLU A 1 84 ? -24.552 -14.124 9.427 1.00 81.50 84 GLU A CA 1
ATOM 692 C C . GLU A 1 84 ? -23.894 -15.465 9.821 1.00 81.50 84 GLU A C 1
ATOM 694 O O . GLU A 1 84 ? -23.862 -16.428 9.046 1.00 81.50 84 GLU A O 1
ATOM 699 N N . GLY A 1 85 ? -23.405 -15.541 11.064 1.00 78.94 85 GLY A N 1
ATOM 700 C CA . GLY A 1 85 ? -22.819 -16.741 11.670 1.00 78.94 85 GLY A CA 1
ATOM 701 C C . GLY A 1 85 ? -21.292 -16.717 11.790 1.00 78.94 85 GLY A C 1
ATOM 702 O O . GLY A 1 85 ? -20.604 -15.915 11.169 1.00 78.94 85 GLY A O 1
ATOM 703 N N . ASP A 1 86 ? -20.752 -17.621 12.607 1.00 79.19 86 ASP A N 1
ATOM 704 C CA . ASP A 1 86 ? -19.312 -17.688 12.873 1.00 79.19 86 ASP A CA 1
ATOM 705 C C . ASP A 1 86 ? -18.548 -18.452 11.774 1.00 79.19 86 ASP A C 1
ATOM 707 O O . ASP A 1 86 ? -19.088 -19.349 11.109 1.00 79.19 86 ASP A O 1
ATOM 711 N N . GLY A 1 87 ? -17.259 -18.133 11.620 1.00 81.75 87 GLY A N 1
ATOM 712 C CA . GLY A 1 87 ? -16.322 -18.852 10.745 1.00 81.75 87 GLY A CA 1
ATOM 713 C C . GLY A 1 87 ? -16.269 -18.376 9.291 1.00 81.75 87 GLY A C 1
ATOM 714 O O . GLY A 1 87 ? -15.728 -19.094 8.457 1.00 81.75 87 GLY A O 1
ATOM 715 N N . TRP A 1 88 ? -16.838 -17.208 8.982 1.00 82.00 88 TRP A N 1
ATOM 716 C CA . TRP A 1 88 ? -16.613 -16.526 7.708 1.00 82.00 88 TRP A CA 1
ATOM 717 C C . TRP A 1 88 ? -15.308 -15.736 7.755 1.00 82.00 88 TRP A C 1
ATOM 719 O O . TRP A 1 88 ? -15.089 -14.932 8.662 1.00 82.00 88 TRP A O 1
ATOM 729 N N . GLU A 1 89 ? -14.461 -15.937 6.755 1.00 78.50 89 GLU A N 1
ATOM 730 C CA . GLU A 1 89 ? -13.223 -15.190 6.570 1.00 78.50 89 GLU A CA 1
ATOM 731 C C . GLU A 1 89 ? -13.364 -14.289 5.347 1.00 78.50 89 GLU A C 1
ATOM 733 O O . GLU A 1 89 ? -13.692 -14.748 4.256 1.00 78.50 89 GLU A O 1
ATOM 738 N N . GLN A 1 90 ? -13.147 -12.989 5.520 1.00 76.44 90 GLN A N 1
ATOM 739 C CA . GLN A 1 90 ? -13.160 -12.055 4.398 1.00 76.44 90 GLN A CA 1
ATOM 740 C C . GLN A 1 90 ? -11.898 -12.219 3.541 1.00 76.44 90 GLN A C 1
ATOM 742 O O . GLN A 1 90 ? -10.824 -12.490 4.088 1.00 76.44 90 GLN A O 1
ATOM 747 N N . ASP A 1 91 ? -12.026 -12.009 2.226 1.00 73.25 91 ASP A N 1
ATOM 748 C CA . ASP A 1 91 ? -10.923 -12.109 1.266 1.00 73.25 91 ASP A CA 1
ATOM 749 C C . ASP A 1 91 ? -9.690 -11.321 1.739 1.00 73.25 91 ASP A C 1
ATOM 751 O O . ASP A 1 91 ? -9.804 -10.158 2.167 1.00 73.25 91 ASP A O 1
ATOM 755 N N . PRO A 1 92 ? -8.503 -11.956 1.741 1.00 65.81 92 PRO A N 1
ATOM 756 C CA . PRO A 1 92 ? -7.265 -11.275 2.056 1.00 65.81 92 PRO A CA 1
ATOM 757 C C . PRO A 1 92 ? -6.884 -10.334 0.905 1.00 65.81 92 PRO A C 1
ATOM 759 O O . PRO A 1 92 ? -6.085 -10.672 0.035 1.00 65.81 92 PRO A O 1
ATOM 762 N N . ASP A 1 93 ? -7.403 -9.111 0.962 1.00 75.12 93 ASP A N 1
ATOM 763 C CA . ASP A 1 93 ? -7.121 -8.095 -0.045 1.00 75.12 93 ASP A CA 1
ATOM 764 C C . ASP A 1 93 ? -5.651 -7.645 -0.018 1.00 75.12 93 ASP A C 1
ATOM 766 O O . ASP A 1 93 ? -5.078 -7.298 1.031 1.00 75.12 93 ASP A O 1
ATOM 770 N N . VAL A 1 94 ? -5.060 -7.590 -1.215 1.00 82.00 94 VAL A N 1
ATOM 771 C CA . VAL A 1 94 ? -3.734 -7.021 -1.471 1.00 82.00 94 VAL A CA 1
ATOM 772 C C . VAL A 1 94 ? -3.895 -5.683 -2.185 1.00 82.00 94 VAL A C 1
ATOM 774 O O . VAL A 1 94 ? -4.390 -5.625 -3.310 1.00 82.00 94 VAL A O 1
ATOM 777 N N . LEU A 1 95 ? -3.411 -4.605 -1.569 1.00 87.75 95 LEU A N 1
ATOM 778 C CA . LEU A 1 95 ? -3.208 -3.340 -2.267 1.00 87.75 95 LEU A CA 1
ATOM 779 C C . LEU A 1 95 ? -1.840 -3.362 -2.954 1.00 87.75 95 LEU A C 1
ATOM 781 O O . LEU A 1 95 ? -0.809 -3.235 -2.291 1.00 87.75 95 LEU A O 1
ATOM 785 N N . GLU A 1 96 ? -1.835 -3.493 -4.278 1.00 86.94 96 GLU A N 1
ATOM 786 C CA . GLU A 1 96 ? -0.635 -3.338 -5.098 1.00 86.94 96 GLU A CA 1
ATOM 787 C C . GLU A 1 96 ? -0.512 -1.901 -5.620 1.00 86.94 96 GLU A C 1
ATOM 789 O O . GLU A 1 96 ? -1.470 -1.335 -6.144 1.00 86.94 96 GLU A O 1
ATOM 794 N N . THR A 1 97 ? 0.650 -1.273 -5.414 1.00 89.50 97 THR A N 1
ATOM 795 C CA . THR A 1 97 ? 0.927 0.077 -5.928 1.00 89.50 97 THR A CA 1
ATOM 796 C C . THR A 1 97 ? 2.421 0.409 -5.929 1.00 89.50 97 THR A C 1
ATOM 798 O O . THR A 1 97 ? 3.218 -0.204 -5.222 1.00 89.50 97 THR A O 1
ATOM 801 N N . GLY A 1 98 ? 2.819 1.443 -6.674 1.00 88.31 98 GLY A N 1
ATOM 802 C CA . GLY A 1 98 ? 4.163 2.008 -6.608 1.00 88.31 98 GLY A CA 1
ATOM 803 C C . GLY A 1 98 ? 4.427 2.671 -5.255 1.00 88.31 98 GLY A C 1
ATOM 804 O O . GLY A 1 98 ? 3.542 3.309 -4.673 1.00 88.31 98 GLY A O 1
ATOM 805 N N . TYR A 1 99 ? 5.661 2.567 -4.750 1.00 90.12 99 TYR A N 1
ATOM 806 C CA . TYR A 1 99 ? 6.025 3.183 -3.464 1.00 90.12 99 TYR A CA 1
ATOM 807 C C . TYR A 1 99 ? 5.945 4.716 -3.455 1.00 90.12 99 TYR A C 1
ATOM 809 O O . TYR A 1 99 ? 5.938 5.321 -2.383 1.00 90.12 99 TYR A O 1
ATOM 817 N N . ASP A 1 100 ? 5.907 5.373 -4.617 1.00 86.94 100 ASP A N 1
ATOM 818 C CA . ASP A 1 100 ? 5.919 6.834 -4.715 1.00 86.94 100 ASP A CA 1
ATOM 819 C C . ASP A 1 100 ? 4.621 7.486 -4.222 1.00 86.94 100 ASP A C 1
ATOM 821 O O . ASP A 1 100 ? 4.634 8.661 -3.844 1.00 86.94 100 ASP A O 1
ATOM 825 N N . ILE A 1 101 ? 3.529 6.720 -4.139 1.00 87.44 101 ILE A N 1
ATOM 826 C CA . ILE A 1 101 ? 2.245 7.186 -3.606 1.00 87.44 101 ILE A CA 1
ATOM 827 C C . ILE A 1 101 ? 1.897 6.614 -2.226 1.00 87.44 101 ILE A C 1
ATOM 829 O O . ILE A 1 101 ? 0.774 6.800 -1.763 1.00 87.44 101 ILE A O 1
ATOM 833 N N . ILE A 1 102 ? 2.850 6.004 -1.509 1.00 89.12 102 ILE A N 1
ATOM 834 C CA . ILE A 1 102 ? 2.621 5.452 -0.157 1.00 89.12 102 ILE A CA 1
ATOM 835 C C . ILE A 1 102 ? 1.972 6.472 0.801 1.00 89.12 102 ILE A C 1
ATOM 837 O O . ILE A 1 102 ? 1.048 6.147 1.540 1.00 89.12 102 ILE A O 1
ATOM 841 N N . PHE A 1 103 ? 2.388 7.737 0.748 1.00 86.25 103 PHE A N 1
ATOM 842 C CA . PHE A 1 103 ? 1.851 8.795 1.611 1.00 86.25 103 PHE A CA 1
ATOM 843 C C . PHE A 1 103 ? 0.578 9.441 1.075 1.00 86.25 103 PHE A C 1
ATOM 845 O O . PHE A 1 103 ? -0.304 9.833 1.839 1.00 86.25 103 PHE A O 1
ATOM 852 N N . PHE A 1 104 ? 0.500 9.602 -0.245 1.00 81.12 104 PHE A N 1
ATOM 853 C CA . PHE A 1 104 ? -0.624 10.266 -0.901 1.00 81.12 104 PHE A CA 1
ATOM 854 C C . PHE A 1 104 ? -1.836 9.353 -1.049 1.00 81.12 104 PHE A C 1
ATOM 856 O O . PHE A 1 104 ? -2.944 9.853 -1.224 1.00 81.12 104 PHE A O 1
ATOM 863 N N . TRP A 1 105 ? -1.624 8.043 -0.978 1.00 84.44 105 TRP A N 1
ATOM 864 C CA . TRP A 1 105 ? -2.641 7.043 -1.237 1.00 84.44 105 TRP A CA 1
ATOM 865 C C . TRP A 1 1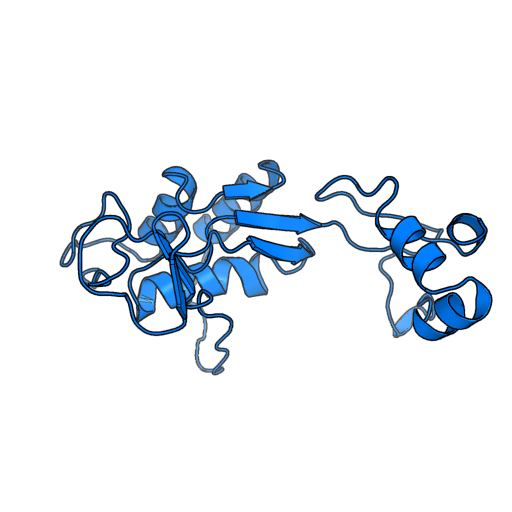05 ? -2.773 6.081 -0.064 1.00 84.44 105 TRP A C 1
ATOM 867 O O . TRP A 1 105 ? -3.703 6.226 0.724 1.00 84.44 105 TRP A O 1
ATOM 877 N N . VAL A 1 106 ? -1.804 5.179 0.123 1.00 88.94 106 VAL A N 1
ATOM 878 C CA . VAL A 1 106 ? -1.887 4.079 1.103 1.00 88.94 106 VAL A CA 1
ATOM 879 C C . VAL A 1 106 ? -2.179 4.602 2.510 1.00 88.94 106 VAL A C 1
ATOM 881 O O . VAL A 1 106 ? -3.165 4.214 3.130 1.00 88.94 106 VAL A O 1
ATOM 884 N N . ALA A 1 107 ? -1.376 5.551 2.997 1.00 88.50 107 ALA A N 1
ATOM 885 C CA . ALA A 1 107 ? -1.548 6.098 4.337 1.00 88.50 107 ALA A CA 1
ATOM 886 C C . ALA A 1 107 ? -2.883 6.835 4.514 1.00 88.50 107 ALA A C 1
ATOM 888 O O . ALA A 1 107 ? -3.465 6.815 5.595 1.00 88.50 107 ALA A O 1
ATOM 889 N N . ARG A 1 108 ? -3.395 7.462 3.452 1.00 86.44 108 ARG A N 1
ATOM 890 C CA . ARG A 1 108 ? -4.673 8.181 3.488 1.00 86.44 108 ARG A CA 1
ATOM 891 C C . ARG A 1 108 ? -5.872 7.2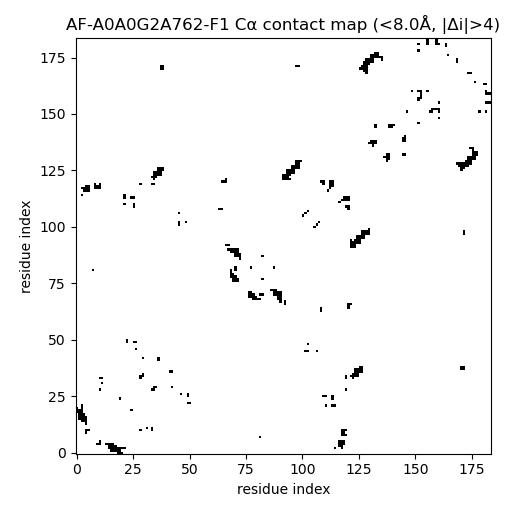48 3.436 1.00 86.44 108 ARG A C 1
ATOM 893 O O . ARG A 1 108 ? -6.864 7.552 4.084 1.00 86.44 108 ARG A O 1
ATOM 900 N N . MET A 1 109 ? -5.770 6.119 2.737 1.00 86.88 109 MET A N 1
ATOM 901 C CA . MET A 1 109 ? -6.780 5.062 2.806 1.00 86.88 109 MET A CA 1
ATOM 902 C C . MET A 1 109 ? -6.876 4.520 4.230 1.00 86.88 109 MET A C 1
ATOM 904 O O . MET A 1 109 ? -7.960 4.506 4.800 1.00 86.88 109 MET A O 1
ATOM 908 N N . ILE A 1 110 ? -5.737 4.190 4.852 1.00 88.81 110 ILE A N 1
ATOM 909 C CA . ILE A 1 110 ? -5.711 3.728 6.248 1.00 88.81 110 ILE A CA 1
ATOM 910 C C . ILE A 1 110 ? -6.320 4.790 7.170 1.00 88.81 110 ILE A C 1
ATOM 912 O O . ILE A 1 110 ? -7.184 4.472 7.981 1.00 88.81 110 ILE A O 1
ATOM 916 N N . LEU A 1 111 ? -5.932 6.060 7.017 1.00 87.75 111 LEU A N 1
ATOM 917 C CA . LEU A 1 111 ? -6.476 7.169 7.805 1.00 87.75 111 LEU A CA 1
ATOM 918 C C . LEU A 1 111 ? -8.000 7.278 7.672 1.00 87.75 111 LEU A C 1
ATOM 920 O O . LEU A 1 111 ? -8.699 7.336 8.678 1.00 87.75 111 LEU A O 1
ATOM 924 N N . MET A 1 112 ? -8.518 7.315 6.444 1.00 84.56 112 MET A N 1
ATOM 925 C CA . MET A 1 112 ? -9.941 7.544 6.195 1.00 84.56 112 MET A CA 1
ATOM 926 C C . MET A 1 112 ? -10.799 6.351 6.605 1.00 84.56 112 MET A C 1
ATOM 928 O O . MET A 1 112 ? -11.837 6.561 7.224 1.00 84.56 112 MET A O 1
ATOM 932 N N . THR A 1 113 ? -10.371 5.121 6.324 1.00 82.44 113 THR A N 1
ATOM 933 C CA . THR A 1 113 ? -11.120 3.914 6.702 1.00 82.44 113 THR A CA 1
ATOM 934 C C . THR A 1 113 ? -11.130 3.733 8.217 1.00 82.44 113 THR A C 1
ATOM 936 O O . THR A 1 113 ? -12.192 3.530 8.802 1.00 82.44 113 THR A O 1
ATOM 939 N N . THR A 1 114 ? -9.991 3.929 8.890 1.00 85.19 114 THR A N 1
ATOM 940 C CA . THR A 1 114 ? -9.949 3.859 10.362 1.00 85.19 114 THR A CA 1
ATOM 941 C C . THR A 1 114 ? -10.741 4.989 11.022 1.00 85.19 114 THR A C 1
ATOM 943 O O . THR A 1 114 ? -11.321 4.779 12.081 1.00 85.19 114 THR A O 1
ATOM 946 N N . PHE A 1 115 ? -10.820 6.171 10.403 1.00 84.81 115 PHE A N 1
ATOM 947 C CA . PHE A 1 115 ? -11.616 7.286 10.919 1.00 84.81 115 PHE A CA 1
ATOM 948 C C . PHE A 1 115 ? -13.123 7.123 10.680 1.00 84.81 115 PHE A C 1
ATOM 950 O O . PHE A 1 115 ? -13.915 7.363 11.588 1.00 84.81 115 PHE A O 1
ATOM 957 N N . ALA A 1 11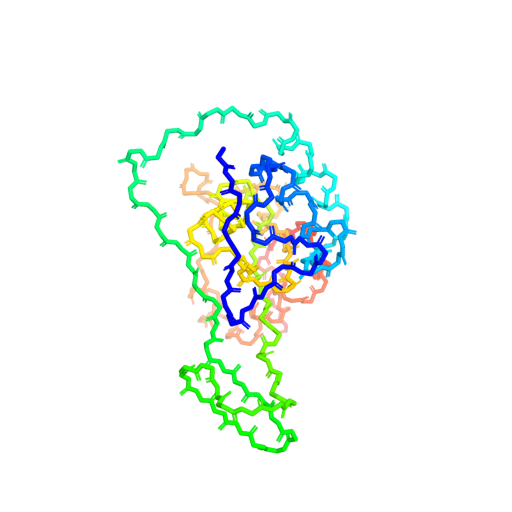6 ? -13.523 6.775 9.455 1.00 82.75 116 ALA A N 1
ATOM 958 C CA . ALA A 1 116 ? -14.922 6.774 9.036 1.00 82.75 116 ALA A CA 1
ATOM 959 C C . ALA A 1 116 ? -15.641 5.464 9.370 1.00 82.75 116 ALA A C 1
ATOM 961 O O . ALA A 1 116 ? -16.819 5.494 9.719 1.00 82.75 116 ALA A O 1
ATOM 962 N N . LEU A 1 117 ? -14.940 4.335 9.246 1.00 81.19 117 LEU A N 1
ATOM 963 C CA . LEU A 1 117 ? -15.512 2.996 9.390 1.00 81.19 117 LEU A CA 1
ATOM 964 C C . LEU A 1 117 ? -14.991 2.273 10.639 1.00 81.19 117 LEU A C 1
ATOM 966 O O . LEU A 1 117 ? -15.700 1.445 11.201 1.00 81.19 117 LEU A O 1
ATOM 970 N N . GLY A 1 118 ? -13.792 2.614 11.122 1.00 83.69 118 GLY A N 1
ATOM 971 C CA . GLY A 1 118 ? -13.206 1.969 12.300 1.00 83.69 118 GLY A CA 1
ATOM 972 C C . GLY A 1 118 ? -12.715 0.547 12.022 1.00 83.69 118 GLY A C 1
ATOM 973 O O . GLY A 1 118 ? -12.758 -0.292 12.923 1.00 83.69 118 GLY A O 1
ATOM 974 N N . GLU A 1 119 ? -12.271 0.293 10.788 1.00 83.94 119 GLU A N 1
ATOM 975 C CA . GLU A 1 119 ? -11.744 -0.983 10.284 1.00 83.94 119 GLU A CA 1
ATOM 976 C C . GLU A 1 119 ? -10.490 -0.775 9.414 1.00 83.94 119 GLU A C 1
ATOM 978 O O . GLU A 1 119 ? -10.118 0.360 9.090 1.00 83.94 119 GLU A O 1
ATOM 983 N N . VAL A 1 120 ? -9.804 -1.868 9.061 1.00 84.56 120 VAL A N 1
ATOM 984 C CA . VAL A 1 120 ? -8.635 -1.847 8.165 1.00 84.56 120 VAL A CA 1
ATOM 985 C C . VAL A 1 120 ? -9.070 -1.996 6.699 1.00 84.56 120 VAL A C 1
ATOM 987 O O . VAL A 1 120 ? -9.912 -2.835 6.412 1.00 84.56 120 VAL A O 1
ATOM 990 N N . PRO A 1 121 ? -8.516 -1.215 5.750 1.00 81.81 121 PRO A N 1
ATOM 991 C CA . PRO A 1 121 ? -8.963 -1.245 4.350 1.00 81.81 121 PRO A CA 1
ATOM 992 C C . PRO A 1 121 ? -8.422 -2.417 3.515 1.00 81.81 121 PRO A C 1
ATOM 994 O O . PRO A 1 121 ? -8.999 -2.743 2.486 1.00 81.81 121 PRO A O 1
ATOM 997 N N . PHE A 1 122 ? -7.272 -2.974 3.893 1.00 85.75 122 PHE A N 1
ATOM 998 C CA . PHE A 1 122 ? -6.572 -4.065 3.207 1.00 85.75 122 PHE A CA 1
ATOM 999 C C . PHE A 1 122 ? -5.583 -4.699 4.187 1.00 85.75 122 PHE A C 1
ATOM 1001 O O . PHE A 1 122 ? -5.088 -4.012 5.084 1.00 85.75 122 PHE A O 1
ATOM 1008 N N . ARG A 1 123 ? -5.264 -5.988 4.013 1.00 85.50 123 ARG A N 1
ATOM 1009 C CA . ARG A 1 123 ? -4.363 -6.716 4.930 1.00 85.50 123 ARG A CA 1
ATOM 1010 C C . ARG A 1 123 ? -2.907 -6.675 4.486 1.00 85.50 123 ARG A C 1
ATOM 1012 O O . ARG A 1 123 ? -2.008 -6.632 5.322 1.00 85.50 123 ARG A O 1
ATOM 1019 N N . THR A 1 124 ? -2.664 -6.661 3.177 1.00 88.50 124 THR A N 1
ATOM 1020 C CA . THR A 1 124 ? -1.306 -6.642 2.618 1.00 88.50 124 THR A CA 1
ATOM 1021 C C . THR A 1 124 ? -1.132 -5.465 1.673 1.00 88.50 124 THR A C 1
ATOM 1023 O O . THR A 1 124 ? -1.942 -5.256 0.776 1.00 88.50 124 THR A O 1
ATOM 1026 N N . VAL A 1 125 ? -0.050 -4.707 1.839 1.00 90.56 125 VAL A N 1
ATOM 1027 C CA . VAL A 1 125 ? 0.363 -3.652 0.907 1.00 90.56 125 VAL A CA 1
ATOM 1028 C C . VAL A 1 125 ? 1.612 -4.112 0.178 1.00 90.56 125 VAL A C 1
ATOM 1030 O O . VAL A 1 125 ? 2.697 -4.147 0.760 1.00 90.56 125 VAL A O 1
ATOM 1033 N N . TYR A 1 126 ? 1.475 -4.432 -1.103 1.00 90.50 126 TYR A N 1
ATOM 1034 C CA . TYR A 1 126 ? 2.605 -4.750 -1.962 1.00 90.50 126 TYR A CA 1
ATOM 1035 C C . TYR A 1 126 ? 3.070 -3.493 -2.698 1.00 90.50 126 TYR A C 1
ATOM 1037 O O . TYR A 1 126 ? 2.367 -2.936 -3.540 1.00 90.50 126 TYR A O 1
ATOM 1045 N N . LEU A 1 127 ? 4.279 -3.043 -2.376 1.00 91.31 127 LEU A N 1
ATOM 1046 C CA . LEU A 1 127 ? 4.903 -1.878 -2.979 1.00 91.31 127 LEU A CA 1
ATOM 1047 C C . LEU A 1 127 ? 5.919 -2.311 -4.027 1.00 91.31 127 LEU A C 1
ATOM 1049 O O . LEU A 1 127 ? 7.015 -2.769 -3.695 1.00 91.31 127 LEU A O 1
ATOM 1053 N N . HIS A 1 128 ? 5.580 -2.131 -5.299 1.00 90.38 128 HIS A N 1
ATOM 1054 C CA . HIS A 1 128 ? 6.524 -2.328 -6.393 1.00 90.38 128 HIS A CA 1
ATOM 1055 C C . HIS A 1 128 ? 7.384 -1.074 -6.617 1.00 90.38 128 HIS A C 1
ATOM 1057 O O . HIS A 1 128 ? 7.066 0.033 -6.169 1.00 90.38 128 HIS A O 1
ATOM 1063 N N . GLY A 1 129 ? 8.526 -1.254 -7.285 1.00 89.00 129 GLY A N 1
ATOM 1064 C CA . GLY A 1 129 ? 9.342 -0.131 -7.732 1.00 89.00 129 GLY A CA 1
ATOM 1065 C C . GLY A 1 129 ? 8.789 0.530 -8.989 1.00 89.00 129 GLY A C 1
ATOM 1066 O O . GLY A 1 129 ? 7.863 0.041 -9.635 1.00 89.00 129 GLY A O 1
ATOM 1067 N N . LEU A 1 130 ? 9.377 1.658 -9.354 1.00 89.81 130 LEU A N 1
ATOM 1068 C CA . LEU A 1 130 ? 9.033 2.391 -10.558 1.00 89.81 130 LEU A CA 1
ATOM 1069 C C . LEU A 1 130 ? 9.757 1.808 -11.767 1.00 89.81 130 LEU A C 1
ATOM 1071 O O . LEU A 1 130 ? 10.939 1.454 -11.707 1.00 89.81 130 LEU A O 1
ATOM 1075 N N . VAL A 1 131 ? 9.056 1.778 -12.896 1.00 88.44 131 VAL A N 1
ATOM 1076 C CA . VAL A 1 131 ? 9.696 1.519 -14.182 1.00 88.44 131 VAL A CA 1
ATOM 1077 C C . VAL A 1 131 ? 10.427 2.790 -14.612 1.00 88.44 131 VAL A C 1
ATOM 1079 O O . VAL A 1 131 ? 9.870 3.892 -14.620 1.00 88.44 131 VAL A O 1
ATOM 1082 N N . ARG A 1 132 ? 11.707 2.635 -14.929 1.00 89.56 132 ARG A N 1
ATOM 1083 C CA . ARG A 1 132 ? 12.620 3.701 -15.339 1.00 89.56 132 ARG A CA 1
ATOM 1084 C C . ARG A 1 132 ? 13.062 3.477 -16.774 1.00 89.56 132 ARG A C 1
ATOM 1086 O O . ARG A 1 132 ? 13.014 2.350 -17.265 1.00 89.56 132 ARG A O 1
ATOM 1093 N N . ASP A 1 133 ? 13.518 4.541 -17.421 1.00 87.94 133 ASP A N 1
ATOM 1094 C CA . ASP A 1 133 ? 14.175 4.405 -18.718 1.00 87.94 133 ASP A CA 1
ATOM 1095 C C . ASP A 1 133 ? 15.518 3.654 -18.594 1.00 87.94 133 ASP A C 1
ATOM 1097 O O . ASP A 1 133 ? 15.979 3.317 -17.497 1.00 87.94 133 ASP A O 1
ATOM 1101 N N . GLU A 1 134 ? 16.165 3.381 -19.727 1.00 85.12 134 GLU A N 1
ATOM 1102 C CA . GLU A 1 134 ? 17.452 2.675 -19.777 1.00 85.12 134 GLU A CA 1
ATOM 1103 C C . GLU A 1 134 ? 18.541 3.356 -18.924 1.00 85.12 134 GLU A C 1
ATOM 1105 O O . GLU A 1 134 ? 19.365 2.681 -18.302 1.00 85.12 134 GLU A O 1
ATOM 1110 N N . GLN A 1 135 ? 18.486 4.686 -18.815 1.00 84.62 135 GLN A N 1
ATOM 1111 C CA . GLN A 1 135 ? 19.419 5.513 -18.047 1.00 84.62 135 GLN A CA 1
ATOM 1112 C C . GLN A 1 135 ? 19.046 5.622 -16.555 1.00 84.62 135 GLN A C 1
ATOM 1114 O O . GLN A 1 135 ? 19.749 6.281 -15.792 1.00 84.62 135 GLN A O 1
ATOM 1119 N N . GLY A 1 136 ? 17.954 4.990 -16.110 1.00 85.94 136 GLY A N 1
ATOM 1120 C CA . GLY A 1 136 ? 17.493 5.024 -14.720 1.00 85.94 136 GLY A CA 1
ATOM 1121 C C . GLY A 1 136 ? 16.707 6.285 -14.343 1.00 85.94 136 GLY A C 1
ATOM 1122 O O . GLY A 1 136 ? 16.478 6.554 -13.159 1.00 85.94 136 GLY A O 1
ATOM 1123 N N . ARG A 1 137 ? 16.254 7.083 -15.310 1.00 85.81 137 ARG A N 1
ATOM 1124 C CA . ARG A 1 137 ? 15.412 8.256 -15.044 1.00 85.81 137 ARG A CA 1
ATOM 1125 C C . ARG A 1 137 ? 13.952 7.823 -14.921 1.00 85.81 137 ARG A C 1
ATOM 1127 O O . ARG A 1 137 ? 13.507 6.884 -15.580 1.00 85.81 137 ARG A O 1
ATOM 1134 N N . LYS A 1 138 ? 13.192 8.510 -14.060 1.00 84.62 138 LYS A N 1
ATOM 1135 C CA . LYS A 1 138 ? 11.740 8.298 -13.958 1.00 84.62 138 LYS A CA 1
ATOM 1136 C C . LYS A 1 138 ? 11.117 8.628 -15.315 1.00 84.62 138 LYS A C 1
ATOM 1138 O O . LYS A 1 138 ? 11.416 9.684 -15.875 1.00 84.62 138 LYS A O 1
ATOM 1143 N N . MET A 1 139 ? 10.282 7.733 -15.835 1.00 85.75 139 MET A N 1
ATOM 1144 C CA . MET A 1 139 ? 9.570 7.998 -17.082 1.00 85.75 139 MET A CA 1
ATOM 1145 C C . MET A 1 139 ? 8.591 9.154 -16.890 1.00 85.75 139 MET A C 1
ATOM 1147 O O . MET A 1 139 ? 7.852 9.202 -15.901 1.00 85.75 139 MET A O 1
ATOM 1151 N N . SER A 1 140 ? 8.612 10.119 -17.805 1.00 81.50 140 SER A N 1
ATOM 1152 C CA . SER A 1 140 ? 7.727 11.276 -17.762 1.00 81.50 140 SER A CA 1
ATOM 1153 C C . SER A 1 140 ? 7.472 11.838 -19.155 1.00 81.50 140 SER A C 1
ATOM 1155 O O . SER A 1 140 ? 8.320 11.788 -20.041 1.00 81.50 140 SER A O 1
ATOM 1157 N N . LYS A 1 141 ? 6.290 12.437 -19.332 1.00 79.12 141 LYS A N 1
ATOM 1158 C CA . LYS A 1 141 ? 5.890 13.040 -20.612 1.00 79.12 141 LYS A CA 1
ATOM 1159 C C . LYS A 1 141 ? 6.810 14.192 -21.026 1.00 79.12 141 LYS A C 1
ATOM 1161 O O . LYS A 1 141 ? 6.975 14.443 -22.207 1.00 79.12 141 LYS A O 1
ATOM 1166 N N . SER A 1 142 ? 7.411 14.893 -20.064 1.00 80.88 142 SER A N 1
ATOM 1167 C CA . SER A 1 142 ? 8.298 16.032 -20.328 1.00 80.88 142 SER A CA 1
ATOM 1168 C C . SER A 1 142 ? 9.709 15.632 -20.758 1.00 80.88 142 SER A C 1
ATOM 1170 O O . SER A 1 142 ? 10.419 16.460 -21.315 1.00 80.88 142 SER A O 1
ATOM 1172 N N . LEU A 1 143 ? 10.140 14.407 -20.443 1.00 78.31 143 LEU A N 1
ATOM 1173 C CA . LEU A 1 143 ? 11.465 13.894 -20.803 1.00 78.31 143 LEU A CA 1
ATOM 1174 C C . LEU A 1 143 ? 11.453 13.077 -22.098 1.00 78.31 143 LEU A C 1
ATOM 1176 O O . LEU A 1 143 ? 12.512 12.592 -22.489 1.00 78.31 143 LEU A O 1
ATOM 1180 N N . ASP A 1 144 ? 10.278 12.914 -22.717 1.00 83.50 144 ASP A N 1
ATOM 1181 C CA . ASP A 1 144 ? 10.063 12.124 -23.936 1.00 83.50 144 ASP A CA 1
ATOM 1182 C C . ASP A 1 144 ? 10.714 10.727 -23.871 1.00 83.50 144 ASP A C 1
ATOM 1184 O O . ASP A 1 144 ? 11.238 10.194 -24.841 1.00 83.50 144 ASP A O 1
ATOM 1188 N N . ASN A 1 145 ? 10.738 10.145 -22.667 1.00 85.56 145 ASN A N 1
ATOM 1189 C CA . ASN A 1 145 ? 11.389 8.869 -22.365 1.00 85.56 145 ASN A CA 1
ATOM 1190 C C . ASN A 1 145 ? 10.372 7.772 -22.023 1.00 85.56 145 ASN A C 1
ATOM 1192 O O . ASN A 1 145 ? 10.694 6.827 -21.304 1.00 85.56 145 ASN A O 1
ATOM 1196 N N . ILE A 1 146 ? 9.132 7.931 -22.489 1.00 86.12 146 ILE A N 1
ATOM 1197 C CA . ILE A 1 146 ? 8.050 6.971 -22.286 1.00 86.12 146 ILE A CA 1
ATOM 1198 C C . ILE A 1 146 ? 8.126 5.913 -23.380 1.00 86.12 146 ILE A C 1
ATOM 1200 O O . ILE A 1 146 ? 8.215 6.231 -24.560 1.00 86.12 146 ILE A O 1
ATOM 1204 N N . ILE A 1 147 ? 8.037 4.654 -22.968 1.00 85.50 147 ILE A N 1
ATOM 1205 C CA . ILE A 1 147 ? 7.775 3.537 -23.868 1.00 85.50 147 ILE A CA 1
ATOM 1206 C C . ILE A 1 147 ? 6.270 3.274 -23.812 1.00 85.50 147 ILE A C 1
ATOM 1208 O O . ILE A 1 147 ? 5.754 2.958 -22.736 1.00 85.50 147 ILE A O 1
ATOM 1212 N N . ASP A 1 148 ? 5.567 3.435 -24.935 1.00 87.00 148 ASP A N 1
ATOM 1213 C CA . ASP A 1 148 ? 4.137 3.128 -24.995 1.00 87.00 148 ASP A CA 1
ATOM 1214 C C . ASP A 1 148 ? 3.939 1.603 -24.904 1.00 87.00 148 ASP A C 1
ATOM 1216 O O . ASP A 1 148 ? 4.503 0.866 -25.720 1.00 87.00 148 ASP A O 1
ATOM 1220 N N . PRO A 1 149 ? 3.180 1.099 -23.911 1.00 86.38 149 PRO A N 1
ATOM 1221 C CA . PRO A 1 149 ? 2.949 -0.331 -23.749 1.00 86.38 149 PRO A CA 1
ATOM 1222 C C . PRO A 1 149 ? 2.241 -0.972 -24.949 1.00 86.38 149 PRO A C 1
ATOM 1224 O O . PRO A 1 149 ? 2.442 -2.163 -25.183 1.00 86.38 149 PRO A O 1
ATOM 1227 N N . LEU A 1 150 ? 1.424 -0.223 -25.696 1.00 88.94 150 LEU A N 1
ATOM 1228 C CA . LEU A 1 150 ? 0.720 -0.733 -26.871 1.00 88.94 150 LEU A CA 1
ATOM 1229 C C . LEU A 1 150 ? 1.687 -0.937 -28.038 1.00 88.94 150 LEU A C 1
ATOM 1231 O O . LEU A 1 150 ? 1.680 -2.013 -28.633 1.00 88.94 150 LEU A O 1
ATOM 1235 N N . ASP A 1 151 ? 2.583 0.023 -28.277 1.00 89.62 151 ASP A N 1
ATOM 1236 C CA . ASP A 1 151 ? 3.584 -0.065 -29.345 1.00 89.62 151 ASP A CA 1
ATOM 1237 C C . ASP A 1 151 ? 4.511 -1.272 -29.143 1.00 89.62 151 ASP A C 1
ATOM 1239 O O . ASP A 1 151 ? 4.799 -2.031 -30.073 1.00 89.62 151 ASP A O 1
ATOM 1243 N N . VAL A 1 152 ? 4.973 -1.502 -27.907 1.00 88.56 152 VAL A N 1
ATOM 1244 C CA . VAL A 1 152 ? 5.835 -2.659 -27.615 1.00 88.56 152 VAL A CA 1
ATOM 1245 C C . VAL A 1 152 ? 5.073 -3.979 -27.580 1.00 88.56 152 VAL A C 1
ATOM 1247 O O . VAL A 1 152 ? 5.652 -5.009 -27.926 1.00 88.56 152 VAL A O 1
ATOM 1250 N N . ALA A 1 153 ? 3.791 -3.970 -27.207 1.00 89.94 153 ALA A N 1
ATOM 1251 C CA . ALA A 1 153 ? 2.950 -5.162 -27.271 1.00 89.94 153 ALA A CA 1
ATOM 1252 C C . ALA A 1 153 ? 2.665 -5.568 -28.721 1.00 89.94 153 ALA A C 1
ATOM 1254 O O . ALA A 1 153 ? 2.691 -6.758 -29.024 1.00 89.94 153 ALA A O 1
ATOM 1255 N N . GLU A 1 154 ? 2.455 -4.606 -29.621 1.00 92.06 154 GLU A N 1
ATOM 1256 C CA . GLU A 1 154 ? 2.312 -4.869 -31.054 1.00 92.06 154 GLU A CA 1
ATOM 1257 C C . GLU A 1 154 ? 3.626 -5.387 -31.659 1.00 92.06 154 GLU A C 1
ATOM 1259 O O . GLU A 1 154 ? 3.627 -6.349 -32.426 1.00 92.06 154 GLU A O 1
ATOM 1264 N N . LYS A 1 155 ? 4.764 -4.803 -31.263 1.00 89.94 155 LYS A N 1
ATOM 1265 C CA . LYS A 1 155 ? 6.086 -5.146 -31.809 1.00 89.94 155 LYS A CA 1
ATOM 1266 C C . LYS A 1 155 ? 6.649 -6.483 -31.317 1.00 89.94 155 LYS A C 1
ATOM 1268 O O . LYS A 1 155 ? 7.308 -7.176 -32.089 1.00 89.94 155 LYS A O 1
ATOM 1273 N N . TYR A 1 156 ? 6.450 -6.818 -30.042 1.00 88.94 156 TYR A N 1
ATOM 1274 C CA . TYR A 1 156 ? 7.097 -7.967 -29.389 1.00 88.94 156 TYR A CA 1
ATOM 1275 C C . TYR A 1 156 ? 6.110 -8.990 -28.805 1.00 88.94 156 TYR A C 1
ATOM 1277 O O . TYR A 1 156 ? 6.523 -10.072 -28.398 1.00 88.94 156 TYR A O 1
ATOM 1285 N N . GLY A 1 157 ? 4.812 -8.681 -28.784 1.00 91.00 157 GLY A 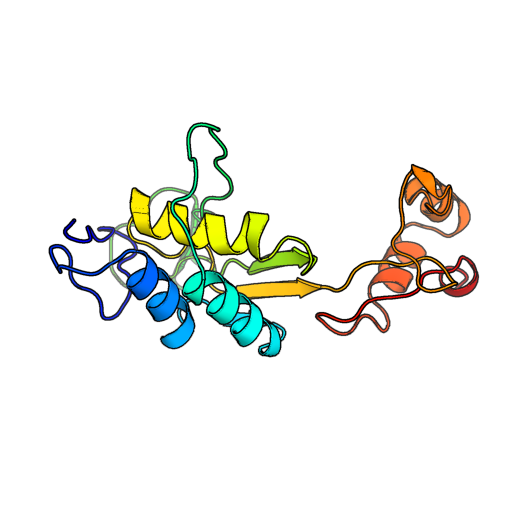N 1
ATOM 1286 C CA . GLY A 1 157 ? 3.772 -9.501 -28.168 1.00 91.00 157 GLY A CA 1
ATOM 1287 C C . GLY A 1 157 ? 3.493 -9.116 -26.712 1.00 91.00 157 GLY A C 1
ATOM 1288 O O . GLY A 1 157 ? 4.393 -8.797 -25.933 1.00 91.00 157 GLY A O 1
ATOM 1289 N N . THR A 1 158 ? 2.222 -9.178 -26.308 1.00 90.88 158 THR A N 1
ATOM 1290 C CA . THR A 1 158 ? 1.778 -8.816 -24.949 1.00 90.88 158 THR A CA 1
ATOM 1291 C C . THR A 1 158 ? 2.457 -9.651 -23.862 1.00 90.88 158 THR A C 1
ATOM 1293 O O . THR A 1 158 ? 2.855 -9.112 -22.828 1.00 90.88 158 THR A O 1
ATOM 1296 N N . ASP A 1 159 ? 2.638 -10.951 -24.095 1.00 90.38 159 ASP A N 1
ATOM 1297 C CA . ASP A 1 159 ? 3.266 -11.846 -23.119 1.00 90.38 159 ASP A CA 1
ATOM 1298 C C . ASP A 1 159 ? 4.748 -11.523 -22.916 1.00 90.38 159 ASP A C 1
ATOM 1300 O O . ASP A 1 159 ? 5.217 -11.494 -21.778 1.00 90.38 159 ASP A O 1
ATOM 1304 N N . ALA A 1 160 ? 5.467 -11.182 -23.990 1.00 88.62 160 ALA A N 1
ATOM 1305 C CA . ALA A 1 160 ? 6.859 -10.747 -23.920 1.00 88.62 160 ALA A CA 1
ATOM 1306 C C . ALA A 1 160 ? 7.010 -9.485 -23.059 1.00 88.62 160 ALA A C 1
ATOM 1308 O O . ALA A 1 160 ? 7.898 -9.420 -22.208 1.00 88.62 160 ALA A O 1
ATOM 1309 N N . VAL A 1 161 ? 6.107 -8.510 -23.215 1.00 87.44 161 VAL A N 1
ATOM 1310 C CA . VAL A 1 161 ? 6.090 -7.277 -22.411 1.00 87.44 161 VAL A CA 1
ATOM 1311 C C . VAL A 1 161 ? 5.780 -7.579 -20.942 1.00 87.44 161 VAL A C 1
ATOM 1313 O O . VAL A 1 161 ? 6.478 -7.091 -20.053 1.00 87.44 161 VAL A O 1
ATOM 1316 N N . ARG A 1 162 ? 4.782 -8.428 -20.659 1.00 87.94 162 ARG A N 1
ATOM 1317 C CA . ARG A 1 162 ? 4.435 -8.836 -19.283 1.00 87.94 162 ARG A CA 1
ATOM 1318 C C . ARG A 1 162 ? 5.598 -9.554 -18.598 1.00 87.94 162 ARG A C 1
ATOM 1320 O O . ARG A 1 162 ? 5.971 -9.190 -17.483 1.00 87.94 162 ARG A O 1
ATOM 1327 N N . LEU A 1 163 ? 6.207 -10.529 -19.271 1.00 89.12 163 LEU A N 1
ATOM 1328 C CA . LEU A 1 163 ? 7.380 -11.244 -18.766 1.00 89.12 163 LEU A CA 1
ATOM 1329 C C . LEU A 1 163 ? 8.561 -10.292 -18.572 1.00 89.12 163 LEU A C 1
ATOM 1331 O O . LEU A 1 163 ? 9.206 -10.324 -17.527 1.00 89.12 163 LEU A O 1
ATOM 1335 N N . ALA A 1 164 ? 8.797 -9.377 -19.514 1.00 87.44 164 ALA A N 1
ATOM 1336 C CA . ALA A 1 164 ? 9.841 -8.368 -19.393 1.00 87.44 164 ALA A CA 1
ATOM 1337 C C . ALA A 1 164 ? 9.622 -7.422 -18.207 1.00 87.44 164 ALA A C 1
ATOM 1339 O O . ALA A 1 164 ? 10.610 -6.928 -17.671 1.00 87.44 164 ALA A O 1
ATOM 1340 N N . LEU A 1 165 ? 8.385 -7.185 -17.753 1.00 86.44 165 LEU A N 1
ATOM 1341 C CA . LEU A 1 165 ? 8.088 -6.392 -16.554 1.00 86.44 165 LEU A CA 1
ATOM 1342 C C . LEU A 1 165 ? 8.258 -7.196 -15.258 1.00 86.44 165 LEU A C 1
ATOM 1344 O O . LEU A 1 165 ? 8.857 -6.676 -14.318 1.00 86.44 165 LEU A O 1
ATOM 1348 N N . ILE A 1 166 ? 7.863 -8.469 -15.241 1.00 85.69 166 ILE A N 1
ATOM 1349 C CA . ILE A 1 166 ? 7.885 -9.330 -14.042 1.00 85.69 166 ILE A CA 1
ATOM 1350 C C . ILE A 1 166 ? 9.271 -9.951 -13.786 1.00 85.69 166 ILE A C 1
ATOM 1352 O O . ILE A 1 166 ? 9.729 -10.073 -12.650 1.00 85.69 166 ILE A O 1
ATOM 1356 N N . ILE A 1 167 ? 9.995 -10.349 -14.832 1.00 83.94 167 ILE A N 1
ATOM 1357 C CA . ILE A 1 167 ? 11.255 -11.086 -14.673 1.00 83.94 167 ILE A CA 1
ATOM 1358 C C . ILE A 1 167 ? 12.338 -10.166 -14.113 1.00 83.94 167 ILE A C 1
ATOM 1360 O O . ILE A 1 167 ? 12.710 -9.167 -14.725 1.00 83.94 167 ILE A O 1
ATOM 1364 N N . GLY A 1 168 ? 12.862 -10.494 -12.935 1.00 75.94 168 GLY A N 1
ATOM 1365 C CA . GLY A 1 168 ? 13.866 -9.669 -12.262 1.00 75.94 168 GLY A CA 1
ATOM 1366 C C . GLY A 1 168 ? 13.310 -8.375 -11.658 1.00 75.94 168 GLY A C 1
ATOM 1367 O O . GLY A 1 168 ? 14.095 -7.485 -11.339 1.00 75.94 168 GLY A O 1
ATOM 1368 N N . SER A 1 169 ? 11.984 -8.239 -11.502 1.00 77.56 169 SER A N 1
ATOM 1369 C CA . SER A 1 169 ? 11.411 -7.222 -10.615 1.00 77.56 169 SER A CA 1
ATOM 1370 C C . SER A 1 169 ? 11.388 -7.753 -9.184 1.00 77.56 169 SER A C 1
ATOM 1372 O O . SER A 1 169 ? 10.552 -8.582 -8.824 1.00 77.56 169 SER A O 1
ATOM 1374 N N . THR A 1 170 ? 12.313 -7.277 -8.357 1.00 83.75 170 THR A N 1
ATOM 1375 C CA . THR A 1 170 ? 12.251 -7.499 -6.910 1.00 83.75 170 THR A CA 1
ATOM 1376 C C . THR A 1 170 ? 11.252 -6.509 -6.305 1.00 83.75 170 THR A C 1
ATOM 1378 O O . THR A 1 170 ? 11.302 -5.329 -6.671 1.00 83.75 170 THR A O 1
ATOM 1381 N N . PRO A 1 171 ? 10.376 -6.928 -5.371 1.00 82.50 171 PRO A N 1
ATOM 1382 C CA . PRO A 1 171 ? 9.448 -6.021 -4.701 1.00 82.50 171 PRO A CA 1
ATOM 1383 C C . PRO A 1 171 ? 10.160 -4.765 -4.177 1.00 82.50 171 PRO A C 1
ATOM 1385 O O . PRO A 1 171 ? 11.233 -4.834 -3.570 1.00 82.50 171 PRO A O 1
ATOM 1388 N N . GLY A 1 17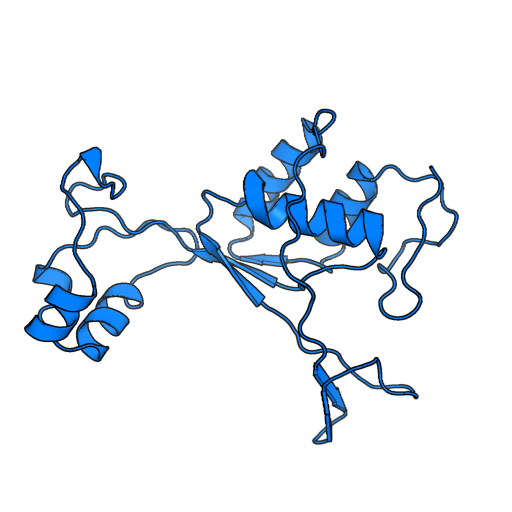2 ? 9.582 -3.598 -4.451 1.00 83.44 172 GLY A N 1
ATOM 1389 C CA . GLY A 1 172 ? 10.103 -2.301 -4.029 1.00 83.44 172 GLY A CA 1
ATOM 1390 C C . GLY A 1 172 ? 11.368 -1.806 -4.732 1.00 83.44 172 GLY A C 1
ATOM 1391 O O . GLY A 1 172 ? 11.872 -0.759 -4.327 1.00 83.44 172 GLY A O 1
ATOM 1392 N N . GLN A 1 173 ? 11.917 -2.528 -5.714 1.00 86.81 173 GLN A N 1
ATOM 1393 C CA . GLN A 1 173 ? 13.093 -2.103 -6.476 1.00 86.81 173 GLN A CA 1
ATOM 1394 C C . GLN A 1 173 ? 12.694 -1.574 -7.846 1.00 86.81 173 GLN A C 1
ATOM 1396 O O . GLN A 1 173 ? 11.885 -2.177 -8.550 1.00 86.81 173 GLN A O 1
ATOM 1401 N N . ASP A 1 174 ? 13.280 -0.439 -8.212 1.00 89.12 174 ASP A N 1
ATOM 1402 C CA . ASP A 1 174 ? 13.049 0.157 -9.519 1.00 89.12 174 ASP A CA 1
ATOM 1403 C C . ASP A 1 174 ? 13.668 -0.700 -10.618 1.00 89.12 174 ASP A C 1
ATOM 1405 O O . ASP A 1 174 ? 14.704 -1.345 -10.432 1.00 89.12 174 ASP A O 1
ATOM 1409 N N . LYS A 1 175 ? 13.040 -0.667 -11.790 1.00 85.62 175 LYS A N 1
ATOM 1410 C CA . LYS A 1 175 ? 13.466 -1.465 -12.929 1.00 85.62 175 LYS A CA 1
ATOM 1411 C C . LYS A 1 175 ? 13.716 -0.586 -14.136 1.00 85.62 175 LYS A C 1
ATOM 1413 O O . LYS A 1 175 ? 12.794 0.028 -14.665 1.00 85.62 175 LYS A O 1
ATOM 1418 N N . ASN A 1 176 ? 14.959 -0.586 -14.605 1.00 87.75 176 ASN A N 1
ATOM 1419 C CA . ASN A 1 176 ? 15.303 0.035 -15.876 1.00 87.75 176 ASN A CA 1
ATOM 1420 C C . ASN A 1 176 ? 14.796 -0.849 -17.011 1.00 87.75 176 ASN A C 1
ATOM 1422 O O . ASN A 1 176 ? 15.177 -2.026 -17.118 1.00 87.75 176 ASN A O 1
ATOM 1426 N N . LEU A 1 177 ? 13.964 -0.263 -17.857 1.00 84.62 177 LEU A N 1
ATOM 1427 C CA . LEU A 1 177 ? 13.355 -0.901 -19.003 1.00 84.62 177 LEU A CA 1
ATOM 1428 C C . LEU A 1 177 ? 14.002 -0.357 -20.277 1.00 84.62 177 LEU A C 1
ATOM 1430 O O . LEU A 1 177 ? 14.091 0.851 -20.481 1.00 84.62 177 LEU A O 1
ATOM 1434 N N . SER A 1 178 ? 14.472 -1.269 -21.121 1.00 82.50 178 SER A N 1
ATOM 1435 C CA . SER A 1 178 ? 14.959 -0.970 -22.465 1.00 82.50 178 SER A CA 1
ATOM 1436 C C . SER A 1 178 ? 14.315 -1.946 -23.440 1.00 82.50 178 SER A C 1
ATOM 1438 O O . SER A 1 178 ? 13.984 -3.073 -23.061 1.00 82.50 178 SER A O 1
ATOM 1440 N N . GLU A 1 179 ? 14.151 -1.542 -24.699 1.00 77.31 179 GLU A N 1
ATOM 1441 C CA . GLU A 1 179 ? 13.553 -2.407 -25.725 1.00 77.31 179 GLU A CA 1
ATOM 1442 C C . GLU A 1 179 ? 14.292 -3.744 -25.877 1.00 77.31 179 GLU A C 1
ATOM 1444 O O . GLU A 1 179 ? 13.676 -4.761 -26.179 1.00 77.31 179 GLU A O 1
ATOM 1449 N N . GLN A 1 180 ? 15.608 -3.775 -25.639 1.00 76.88 180 GLN A N 1
ATOM 1450 C CA . GLN A 1 180 ? 16.385 -5.015 -25.704 1.00 76.88 180 GLN A CA 1
ATOM 1451 C C . GLN A 1 180 ? 15.896 -6.074 -24.710 1.00 76.88 180 GLN A C 1
ATOM 1453 O O . GLN A 1 180 ? 15.943 -7.255 -25.027 1.00 76.88 180 GLN A O 1
ATOM 1458 N N . LYS A 1 181 ? 15.378 -5.673 -23.542 1.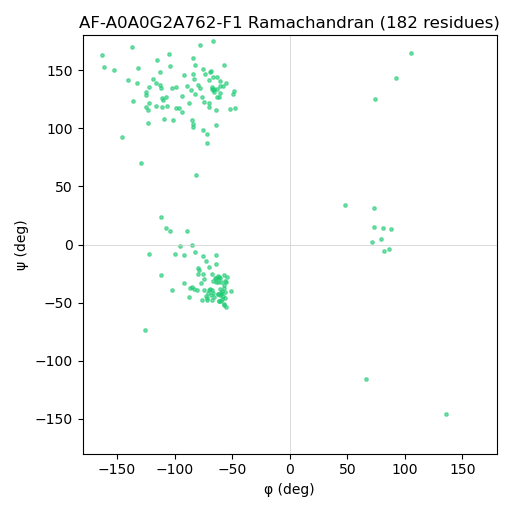00 77.56 181 LYS A N 1
ATOM 1459 C CA . LYS A 1 181 ? 14.850 -6.604 -22.531 1.00 77.56 181 LYS A CA 1
ATOM 1460 C C . LYS A 1 181 ? 13.482 -7.191 -22.889 1.00 77.56 181 LYS A C 1
ATOM 1462 O O . LYS A 1 181 ? 13.012 -8.079 -22.187 1.00 77.56 181 LYS A O 1
ATOM 1467 N N . MET A 1 182 ? 12.834 -6.672 -23.931 1.00 78.44 182 MET A N 1
ATOM 1468 C CA . MET A 1 182 ? 11.544 -7.162 -24.432 1.00 78.44 182 MET A CA 1
ATOM 1469 C C . MET A 1 182 ? 11.695 -8.072 -25.650 1.00 78.44 182 MET A C 1
ATOM 1471 O O . MET A 1 182 ? 10.718 -8.672 -26.087 1.00 78.44 182 MET A O 1
ATOM 1475 N N . LYS A 1 183 ? 12.910 -8.174 -26.198 1.00 74.12 183 LYS A N 1
ATOM 1476 C CA . LYS A 1 183 ? 13.240 -9.090 -27.286 1.00 74.12 183 LYS A CA 1
ATOM 1477 C C . LYS A 1 183 ? 13.544 -10.455 -26.680 1.00 74.12 183 LYS A C 1
ATOM 1479 O O . LYS A 1 183 ? 14.627 -10.648 -26.132 1.00 74.12 183 LYS A O 1
ATOM 1484 N N . TRP A 1 184 ? 12.566 -11.348 -26.752 1.00 63.31 184 TRP A N 1
ATOM 1485 C CA . TRP A 1 184 ? 12.695 -12.758 -26.392 1.00 63.31 184 TRP A CA 1
ATOM 1486 C C . TRP A 1 184 ? 12.889 -13.607 -27.644 1.00 63.31 184 TRP A C 1
ATOM 1488 O O . TRP A 1 184 ? 12.290 -13.253 -28.686 1.00 63.31 184 TRP A O 1
#

Nearest PDB structures (foldseek):
  1gax-assembly2_B  TM=7.516E-01  e=7.824E-15  Thermus thermophilus
  8c9d-assembly1_A  TM=6.976E-01  e=8.016E-10  Priestia megaterium
  8c8v-assembly1_A  TM=6.992E-01  e=8.556E-10  Priestia megaterium NBRC 15308 = ATCC 14581
  8c8u-assembly1_A  TM=7.098E-01  e=3.831E-09  Priestia megaterium
  1jzs-assembly1_A  TM=7.312E-01  e=3.084E-08  Thermus thermophilus